Protein AF-0000000080185005 (afdb_homodimer)

Sequence (206 aa):
MKSPVRKESCHDPRTVVQPDKGALIRRLNRIEGQVRGVNKMVSEDRYCVDILNQVAALQSALDAVAMLLLESHTHGCMQGAIKSGNGDEAIDELMAVVRKFARMKSPVRKESCHDPRTVVQPDKGALIRRLNRIEGQVRGVNKMVSEDRYCVDILNQVAALQSALDAVAMLLLESHTHGCMQGAIKSGNGDEAIDELMAVVRKFAR

pLDDT: mean 81.8, std 18.71, range [30.41, 97.94]

Organism: NCBI:txid1233

Secondary structure (DSSP, 8-state):
------------TT----TTHHHHHHHHHHHHHH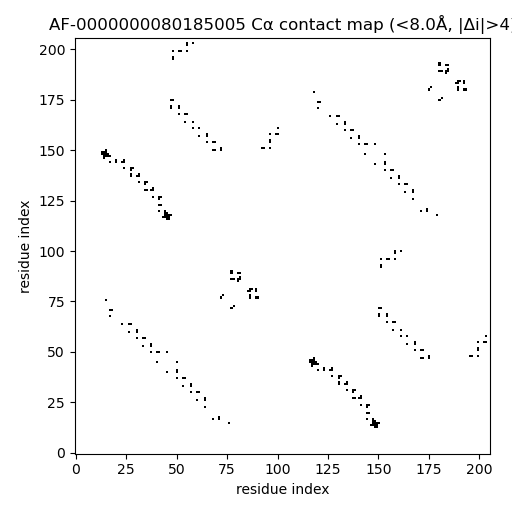HHHHHHHHHTT--HHHHHHHHHHHHHHHHHHHHHHHHHHIIIIIHHHHHTT-HHHHHHHHHHHHHHH--/------------TT----TTHHHHHHHHHHHHHHHHHHHHHHHTT--HHHHHHHHHHHHHHHHHHHHHHHHHHIIIIIHHHHHTT-HHHHHHHHHHHHHHH--

Foldseek 3Di:
DPPPPPPPPPPPVPDDDFPPNVVLVVLVVVLVVLVVVLVVCVVVVHDPVVSVVSVVVSVVSVVVSVVSVLVRCCVPVLVVCVVVVNNVVSVVVSVVVVVVVVD/DPPPPPPPPPPPVPDDDFPPNVVLVVLVVVLVVLVVVLVVCVVVVHDPVVSVVSVVVSVVSVVVSVVSVLVRCCVPVLVVCVVVVNNVVSVVVSVVVVVVVVD

Solvent-accessible surface area (backbone atoms only — not comparable to full-atom values): 11578 Å² total; per-residue (Å²): 129,83,72,78,73,74,71,69,72,69,69,62,90,53,54,40,78,58,93,55,44,71,60,51,46,52,51,44,53,50,49,39,51,50,45,52,50,49,43,49,37,61,74,67,18,38,36,56,70,61,49,49,50,52,50,38,52,50,52,54,53,50,49,52,51,50,50,52,51,50,52,51,35,51,69,43,61,39,47,53,28,42,73,72,72,43,31,68,63,45,49,51,54,49,50,58,51,51,55,60,65,73,111,130,84,74,77,75,74,72,69,73,68,68,61,89,54,55,41,78,56,94,55,45,70,61,51,47,52,51,46,52,50,48,40,52,50,43,52,49,49,44,49,36,60,75,66,19,39,36,57,69,61,49,51,50,52,50,39,50,48,52,53,55,51,50,53,53,51,50,53,50,50,52,50,36,52,67,44,62,38,49,52,28,42,73,72,73,43,30,66,61,45,48,51,54,48,53,58,52,50,56,59,63,73,112

InterPro domains:
  IPR003735 Metal-sensitive transcriptional repressor [PF02583] (21-100)
  IPR003735 Metal-sensitive transcriptional repressor [PTHR33677] (18-102)
  IPR038390 Metal-sensitive repressor, helix protomer superfamily [G3DSA:1.20.58.1000] (5-103)

Radius of gyration: 23.13 Å; Cα contacts (8 Å, |Δi|>4): 164; chains: 2; bounding box: 41×82×74 Å

Nearest PDB structures (foldseek):
  4m1p-assembly1_A  TM=9.207E-01  e=2.213E-07  Geobacillus thermodenitrificans NG80-2
  4uig-assembly1_A  TM=9.838E-01  e=6.787E-05  Streptomyces lividans
  5fmn-assembly1_B  TM=8.018E-01  e=2.214E-05  Synechocystis sp. PCC 6803
  2hh7-assembly1_A  TM=9.270E-01  e=9.859E-05  Mycobacterium tuberculosis
  6b87-assembly1_A-2  TM=7.646E-01  e=8.189E-01  synthetic construct

Structure (mmCIF, N/CA/C/O backbone):
data_AF-0000000080185005-model_v1
#
loop_
_entity.id
_entity.type
_entity.pdbx_description
1 polymer 'DNA-binding transcriptional regulator, FrmR family'
#
loop_
_atom_site.group_PDB
_atom_site.id
_atom_site.type_symbol
_atom_site.label_atom_id
_atom_site.label_alt_id
_atom_site.label_comp_id
_atom_site.label_asym_id
_atom_site.label_entity_id
_atom_site.label_seq_id
_atom_site.pdbx_PDB_ins_code
_atom_site.Cartn_x
_atom_site.Cartn_y
_atom_site.Cartn_z
_atom_site.occupancy
_atom_site.B_iso_or_equiv
_atom_site.auth_seq_id
_atom_site.auth_comp_id
_atom_site.auth_asym_id
_atom_site.auth_atom_id
_atom_site.pdbx_PDB_model_num
ATOM 1 N N . MET A 1 1 ? -25.875 50.438 9.445 1 30.56 1 MET A N 1
ATOM 2 C CA . MET A 1 1 ? -26.25 49.062 9.289 1 30.56 1 MET A CA 1
ATOM 3 C C . MET A 1 1 ? -25.031 48.188 9.023 1 30.56 1 MET A C 1
ATOM 5 O O . MET A 1 1 ? -24.359 48.344 8.008 1 30.56 1 MET A O 1
ATOM 9 N N . LYS A 1 2 ? -24.281 47.781 10.055 1 36.12 2 LYS A N 1
ATOM 10 C CA . LYS A 1 2 ? -22.922 47.25 10.008 1 36.12 2 LYS A CA 1
ATOM 11 C C . LYS A 1 2 ? -22.844 45.969 9.172 1 36.12 2 LYS A C 1
ATOM 13 O O . LYS A 1 2 ? -23.672 45.062 9.344 1 36.12 2 LYS A O 1
ATOM 18 N N . SER A 1 3 ? -22.547 46.094 7.855 1 36.22 3 SER A N 1
ATOM 19 C CA . SER A 1 3 ? -22.469 44.938 6.961 1 36.22 3 SER A CA 1
ATOM 20 C C . SER A 1 3 ? -21.719 43.781 7.613 1 36.22 3 SER A C 1
ATOM 22 O O . SER A 1 3 ? -20.672 43.969 8.234 1 36.22 3 SER A O 1
ATOM 24 N N . PRO A 1 4 ? -22.469 42.625 7.945 1 36.38 4 PRO A N 1
ATOM 25 C CA . PRO A 1 4 ? -21.828 41.5 8.633 1 36.38 4 PRO A CA 1
ATOM 26 C C . PRO A 1 4 ? -20.531 41.031 7.945 1 36.38 4 PRO A C 1
ATOM 28 O O . PRO A 1 4 ? -20.516 40.906 6.723 1 36.38 4 PRO A O 1
ATOM 31 N N . VAL A 1 5 ? -19.391 41.594 8.312 1 38.72 5 VAL A N 1
ATOM 32 C CA . VAL A 1 5 ? -18.094 41.188 7.809 1 38.72 5 VAL A CA 1
ATOM 33 C C . VAL A 1 5 ? -18.094 39.688 7.539 1 38.72 5 VAL A C 1
ATOM 35 O O . VAL A 1 5 ? -18.531 38.906 8.383 1 38.72 5 VAL A O 1
ATOM 38 N N . ARG A 1 6 ? -18.359 39.312 6.277 1 30.41 6 ARG A N 1
ATOM 39 C CA . ARG A 1 6 ? -18.203 37.938 5.789 1 30.41 6 ARG A CA 1
ATOM 40 C C . ARG A 1 6 ? -17.078 37.219 6.504 1 30.41 6 ARG A C 1
ATOM 42 O O . ARG A 1 6 ? -15.914 37.656 6.426 1 30.41 6 ARG A O 1
ATOM 49 N N . LYS A 1 7 ? -17.344 36.594 7.68 1 33.25 7 LYS A N 1
ATOM 50 C CA . LYS A 1 7 ? -16.422 35.656 8.32 1 33.25 7 LYS A CA 1
ATOM 51 C C . LYS A 1 7 ? -15.68 34.812 7.289 1 33.25 7 LYS A C 1
ATOM 53 O O . LYS A 1 7 ? -16.312 34.125 6.48 1 33.25 7 LYS A O 1
ATOM 58 N N . GLU A 1 8 ? -14.672 35.375 6.59 1 35.62 8 GLU A N 1
ATOM 59 C CA . GLU A 1 8 ? -13.828 34.531 5.73 1 35.62 8 GLU A CA 1
ATOM 60 C C . GLU A 1 8 ? -13.797 33.094 6.211 1 35.62 8 GLU A C 1
ATOM 62 O O . GLU A 1 8 ? -13.773 32.844 7.414 1 35.62 8 GLU A O 1
ATOM 67 N N . SER A 1 9 ? -14.586 32.312 5.598 1 34.47 9 SER A N 1
ATOM 68 C CA . SER A 1 9 ? -14.75 30.875 5.824 1 34.47 9 SER A CA 1
ATOM 69 C C . SER A 1 9 ? -13.508 30.266 6.465 1 34.47 9 SER A C 1
ATOM 71 O O . SER A 1 9 ? -12.391 30.453 5.977 1 34.47 9 SER A O 1
ATOM 73 N N . CYS A 1 10 ? -13.43 30.156 7.688 1 33.16 10 CYS A N 1
ATOM 74 C CA . CYS A 1 10 ? -12.406 29.531 8.516 1 33.16 10 CYS A CA 1
ATOM 75 C C . CYS A 1 10 ? -11.727 28.391 7.777 1 33.16 10 CYS A C 1
ATOM 77 O O . CYS A 1 10 ? -12.406 27.531 7.207 1 33.16 10 CYS A O 1
ATOM 79 N N . HIS A 1 11 ? -10.672 28.562 6.789 1 38.75 11 HIS A N 1
ATOM 80 C CA . HIS A 1 11 ? -9.789 27.422 6.602 1 38.75 11 HIS A CA 1
ATOM 81 C C . HIS A 1 11 ? -9.969 26.406 7.723 1 38.75 11 HIS A C 1
ATOM 83 O O . HIS A 1 11 ? -10.094 26.781 8.891 1 38.75 11 HIS A O 1
ATOM 89 N N . ASP A 1 12 ? -10.891 25.469 7.742 1 46.91 12 ASP A N 1
ATOM 90 C CA . ASP A 1 12 ? -10.906 24.453 8.797 1 46.91 12 ASP A CA 1
ATOM 91 C C . ASP A 1 12 ? -9.539 24.344 9.477 1 46.91 12 ASP A C 1
ATOM 93 O O . ASP A 1 12 ? -8.516 24.234 8.797 1 46.91 12 ASP A O 1
ATOM 97 N N . PRO A 1 13 ? -9.281 25.047 10.617 1 53.22 13 PRO A N 1
ATOM 98 C CA . PRO A 1 13 ? -8.008 25.141 11.328 1 53.22 13 PRO A CA 1
ATOM 99 C C . PRO A 1 13 ? -7.09 23.953 11.031 1 53.22 13 PRO A C 1
ATOM 101 O O . PRO A 1 13 ? -5.895 24 11.328 1 53.22 13 PRO A O 1
ATOM 104 N N . ARG A 1 14 ? -7.73 22.812 10.453 1 63.22 14 ARG A N 1
ATOM 105 C CA . ARG A 1 14 ? -6.895 21.625 10.375 1 63.22 14 ARG A CA 1
ATOM 106 C C . ARG A 1 14 ? -6.316 21.453 8.977 1 63.22 14 ARG A C 1
ATOM 108 O O . ARG A 1 14 ? -6.082 20.328 8.531 1 63.22 14 ARG A O 1
ATOM 115 N N . THR A 1 15 ? -6.238 22.547 8.219 1 78.38 15 THR A N 1
ATOM 116 C CA . THR A 1 15 ? -5.605 22.391 6.914 1 78.38 15 THR A CA 1
ATOM 117 C C . THR A 1 15 ? -4.098 22.594 7.02 1 78.38 15 THR A C 1
ATOM 119 O O . THR A 1 15 ? -3.633 23.578 7.613 1 78.38 15 THR A O 1
ATOM 122 N N . VAL A 1 16 ? -3.426 21.719 6.57 1 82.62 16 VAL A N 1
ATOM 123 C CA . VAL A 1 16 ? -1.968 21.766 6.551 1 82.62 16 VAL A CA 1
ATOM 124 C C . VAL A 1 16 ? -1.463 21.531 5.129 1 82.62 16 VAL A C 1
ATOM 126 O O . VAL A 1 16 ? -1.664 20.453 4.562 1 82.62 16 VAL A O 1
ATOM 129 N N . VAL A 1 17 ? -0.892 22.75 4.602 1 85.94 17 VAL A N 1
ATOM 130 C CA . VAL A 1 17 ? -0.262 22.562 3.299 1 85.94 17 VAL A CA 1
ATOM 131 C C . VAL A 1 17 ? 1.062 21.812 3.467 1 85.94 17 VAL A C 1
ATOM 133 O O . VAL A 1 17 ? 1.947 22.266 4.195 1 85.94 17 VAL A O 1
ATOM 136 N N . GLN A 1 18 ? 1.165 20.703 2.75 1 90.12 18 GLN A N 1
ATOM 137 C CA . GLN A 1 18 ? 2.4 19.938 2.818 1 90.12 18 GLN A CA 1
ATOM 138 C C . GLN A 1 18 ? 3.533 20.641 2.082 1 90.12 18 GLN A C 1
ATOM 140 O O . GLN A 1 18 ? 3.33 21.188 0.993 1 90.12 18 GLN A O 1
ATOM 145 N N . PRO A 1 19 ? 4.66 20.766 2.705 1 86.44 19 PRO A N 1
ATOM 146 C CA . PRO A 1 19 ? 5.801 21.438 2.068 1 86.44 19 PRO A CA 1
ATOM 147 C C . PRO A 1 19 ? 6.148 20.844 0.708 1 86.44 19 PRO A C 1
ATOM 149 O O . PRO A 1 19 ? 6.574 21.562 -0.197 1 86.44 19 PRO A O 1
ATOM 152 N N . ASP A 1 20 ? 5.977 19.578 0.449 1 89.31 20 ASP A N 1
ATOM 153 C CA . ASP A 1 20 ? 6.277 18.875 -0.794 1 89.31 20 ASP A CA 1
ATOM 154 C C . ASP A 1 20 ? 5.004 18.344 -1.444 1 89.31 20 ASP A C 1
ATOM 156 O O . ASP A 1 20 ? 5 17.234 -2.002 1 89.31 20 ASP A O 1
ATOM 160 N N . LYS A 1 21 ? 4.016 19.172 -1.381 1 93.69 21 LYS A N 1
ATOM 161 C CA . LYS A 1 21 ? 2.693 18.75 -1.841 1 93.69 21 LYS A CA 1
ATOM 162 C C . LYS A 1 21 ? 2.756 18.188 -3.26 1 93.69 21 LYS A C 1
ATOM 164 O O . LYS A 1 21 ? 2.197 17.125 -3.537 1 93.69 21 LYS A O 1
ATOM 169 N N . GLY A 1 22 ? 3.365 18.969 -4.223 1 95.19 22 GLY A N 1
ATOM 170 C CA . GLY A 1 22 ? 3.48 18.5 -5.598 1 95.19 22 GLY A CA 1
ATOM 171 C C . GLY A 1 22 ? 4.148 17.156 -5.719 1 95.19 22 GLY A C 1
ATOM 172 O O . GLY A 1 22 ? 3.691 16.297 -6.484 1 95.19 22 GLY A O 1
ATOM 173 N N . ALA A 1 23 ? 5.25 16.984 -5.012 1 95 23 ALA A N 1
ATOM 174 C CA . ALA A 1 23 ? 5.977 15.711 -5.035 1 95 23 ALA A CA 1
ATOM 175 C C . ALA A 1 23 ? 5.125 14.578 -4.473 1 95 23 ALA A C 1
ATOM 177 O O . ALA A 1 23 ? 5.137 13.461 -5 1 95 23 ALA A O 1
ATOM 178 N N . LEU A 1 24 ? 4.383 14.859 -3.398 1 96.38 24 LEU A N 1
ATOM 179 C CA . LEU A 1 24 ? 3.506 13.859 -2.801 1 96.38 24 LEU A CA 1
ATOM 180 C C . LEU A 1 24 ? 2.432 13.414 -3.791 1 96.38 24 LEU A C 1
ATOM 182 O O . LEU A 1 24 ? 2.164 12.219 -3.928 1 96.38 24 LEU A O 1
ATOM 186 N N . ILE A 1 25 ? 1.889 14.375 -4.492 1 97.5 25 ILE A N 1
ATOM 187 C CA . ILE A 1 25 ? 0.836 14.078 -5.461 1 97.5 25 ILE A CA 1
ATOM 188 C C . ILE A 1 25 ? 1.398 13.227 -6.594 1 97.5 25 ILE A C 1
ATOM 190 O O . ILE A 1 25 ? 0.768 12.258 -7.023 1 97.5 25 ILE A O 1
ATOM 194 N N . ARG A 1 26 ? 2.58 13.516 -7.039 1 97.25 26 ARG A N 1
ATOM 195 C CA . ARG A 1 26 ? 3.207 12.734 -8.094 1 97.25 26 ARG A CA 1
ATOM 196 C C . ARG A 1 26 ? 3.465 11.305 -7.641 1 97.25 26 ARG A C 1
ATOM 198 O O . ARG A 1 26 ? 3.254 10.352 -8.398 1 97.25 26 ARG A O 1
ATOM 205 N N . ARG A 1 27 ? 3.934 11.164 -6.438 1 96.5 27 ARG A N 1
ATOM 206 C CA . ARG A 1 27 ? 4.176 9.836 -5.887 1 96.5 27 ARG A CA 1
ATOM 207 C C . ARG A 1 27 ? 2.879 9.039 -5.789 1 96.5 27 ARG A C 1
ATOM 209 O O . ARG A 1 27 ? 2.848 7.852 -6.117 1 96.5 27 ARG A O 1
ATOM 216 N N . LEU A 1 28 ? 1.81 9.672 -5.332 1 97.75 28 LEU A N 1
ATOM 217 C CA . LEU A 1 28 ? 0.52 9.008 -5.195 1 97.75 28 LEU A CA 1
ATOM 218 C C . LEU A 1 28 ? -0.04 8.617 -6.559 1 97.75 28 LEU A C 1
ATOM 220 O O . LEU A 1 28 ? -0.667 7.566 -6.699 1 97.75 28 LEU A O 1
ATOM 224 N N . ASN A 1 29 ? 0.197 9.484 -7.562 1 97.62 29 ASN A N 1
ATOM 225 C CA . ASN A 1 29 ? -0.198 9.141 -8.922 1 97.62 29 ASN A CA 1
ATOM 226 C C . ASN A 1 29 ? 0.529 7.891 -9.414 1 97.62 29 ASN A C 1
ATOM 228 O O . ASN A 1 29 ? -0.073 7.031 -10.062 1 97.62 29 ASN A O 1
ATOM 232 N N . ARG A 1 30 ? 1.743 7.777 -9.109 1 97.38 30 ARG A N 1
ATOM 233 C CA . ARG A 1 30 ? 2.512 6.594 -9.484 1 97.38 30 ARG A CA 1
ATOM 234 C C . ARG A 1 30 ? 1.986 5.352 -8.773 1 97.38 30 ARG A C 1
ATOM 236 O O . ARG A 1 30 ? 1.87 4.285 -9.383 1 97.38 30 ARG A O 1
ATOM 243 N N . ILE A 1 31 ? 1.703 5.48 -7.531 1 97.94 31 ILE A N 1
ATOM 244 C CA . ILE A 1 31 ? 1.184 4.371 -6.742 1 97.94 31 ILE A CA 1
ATOM 245 C C . ILE A 1 31 ? -0.144 3.896 -7.328 1 97.94 31 ILE A C 1
ATOM 247 O O . ILE A 1 31 ? -0.379 2.691 -7.453 1 97.94 31 ILE A O 1
ATOM 251 N N . GLU A 1 32 ? -0.967 4.82 -7.688 1 97.69 32 GLU A N 1
ATOM 252 C CA . GLU A 1 32 ? -2.236 4.473 -8.32 1 97.69 32 GLU A CA 1
ATOM 253 C C . GLU A 1 32 ? -2.014 3.664 -9.594 1 97.69 32 GLU A C 1
ATOM 255 O O . GLU A 1 32 ? -2.695 2.664 -9.828 1 97.69 32 GLU A O 1
ATOM 260 N N . GLY A 1 33 ? -1.111 4.082 -10.414 1 97.06 33 GLY A N 1
ATOM 261 C CA . GLY A 1 33 ? -0.763 3.336 -11.609 1 97.06 33 GLY A CA 1
ATOM 262 C C . GLY A 1 33 ? -0.262 1.936 -11.312 1 97.06 33 GLY A C 1
ATOM 263 O O . GLY A 1 33 ? -0.571 0.993 -12.047 1 97.06 33 GLY A O 1
ATOM 264 N N . GLN A 1 34 ? 0.53 1.838 -10.188 1 97.5 34 GLN A N 1
ATOM 265 C CA . GLN A 1 34 ? 1.042 0.529 -9.789 1 97.5 34 GLN A CA 1
ATOM 266 C C . GLN A 1 34 ? -0.091 -0.398 -9.359 1 97.5 34 GLN A C 1
ATOM 268 O O . GLN A 1 34 ? -0.056 -1.599 -9.641 1 97.5 34 GLN A O 1
ATOM 273 N N . VAL A 1 35 ? -1.066 0.153 -8.703 1 97.81 35 VAL A N 1
ATOM 274 C CA . VAL A 1 35 ? -2.219 -0.656 -8.32 1 97.81 35 VAL A CA 1
ATOM 275 C C . VAL A 1 35 ? -2.928 -1.172 -9.578 1 97.81 35 VAL A C 1
ATOM 277 O O . VAL A 1 35 ? -3.279 -2.352 -9.656 1 97.81 35 VAL A O 1
ATOM 280 N N . ARG A 1 36 ? -3.127 -0.3 -10.539 1 97.06 36 ARG A N 1
ATOM 281 C CA . ARG A 1 36 ? -3.732 -0.713 -11.805 1 97.06 36 ARG A CA 1
ATOM 282 C C . ARG A 1 36 ? -2.906 -1.805 -12.477 1 97.06 36 ARG A C 1
ATOM 284 O O . ARG A 1 36 ? -3.459 -2.746 -13.047 1 97.06 36 ARG A O 1
ATOM 291 N N . GLY A 1 37 ? -1.635 -1.609 -12.398 1 97 37 GLY A N 1
ATOM 292 C CA . GLY A 1 37 ? -0.745 -2.623 -12.945 1 97 37 GLY A CA 1
ATOM 293 C C . GLY A 1 37 ? -0.923 -3.982 -12.297 1 97 37 GLY A C 1
ATOM 294 O O . GLY A 1 37 ? -0.991 -5 -12.992 1 97 37 GLY A O 1
ATOM 295 N N . VAL A 1 38 ? -1.017 -4.004 -11.023 1 97.56 38 VAL A N 1
ATOM 296 C CA . VAL A 1 38 ? -1.229 -5.254 -10.297 1 97.56 38 VAL A CA 1
ATOM 297 C C . VAL A 1 38 ? -2.582 -5.852 -10.688 1 97.56 38 VAL A C 1
ATOM 299 O O . VAL A 1 38 ? -2.695 -7.055 -10.914 1 97.56 38 VAL A O 1
ATOM 302 N N . ASN A 1 39 ? -3.6 -5.012 -10.711 1 97.38 39 ASN A N 1
ATOM 303 C CA . ASN A 1 39 ? -4.926 -5.438 -11.133 1 97.38 39 ASN A CA 1
ATOM 304 C C . ASN A 1 39 ? -4.887 -6.113 -12.508 1 97.38 39 ASN A C 1
ATOM 306 O O . ASN A 1 39 ? -5.469 -7.18 -12.695 1 97.38 39 ASN A O 1
ATOM 310 N N . LYS A 1 40 ? -4.211 -5.539 -13.422 1 97.44 40 LYS A N 1
ATOM 311 C CA . LYS A 1 40 ? -4.062 -6.09 -14.766 1 97.44 40 LYS A CA 1
ATOM 312 C C . LYS A 1 40 ? -3.371 -7.449 -14.727 1 97.44 40 LYS A C 1
ATOM 314 O O . LYS A 1 40 ? -3.777 -8.375 -15.43 1 97.44 40 LYS A O 1
ATOM 319 N N . MET A 1 41 ? -2.332 -7.523 -13.891 1 96.19 41 MET A N 1
ATOM 320 C CA . MET A 1 41 ? -1.604 -8.789 -13.789 1 96.19 41 MET A CA 1
ATOM 321 C C . MET A 1 41 ? -2.516 -9.898 -13.281 1 96.19 41 MET A C 1
ATOM 323 O O . MET A 1 41 ? -2.465 -11.023 -13.781 1 96.19 41 MET A O 1
ATOM 327 N N . VAL A 1 42 ? -3.291 -9.586 -12.297 1 95.5 42 VAL A N 1
ATOM 328 C CA . VAL A 1 42 ? -4.23 -10.57 -11.766 1 95.5 42 VAL A CA 1
ATOM 329 C C . VAL A 1 42 ? -5.246 -10.945 -12.844 1 95.5 42 VAL A C 1
ATOM 331 O O . VAL A 1 42 ? -5.508 -12.133 -13.07 1 95.5 42 VAL A O 1
ATOM 334 N N . SER A 1 43 ? -5.797 -9.992 -13.562 1 96 43 SER A N 1
ATOM 335 C CA . SER A 1 43 ? -6.809 -10.203 -14.594 1 96 43 SER A CA 1
ATOM 336 C C . SER A 1 43 ? -6.262 -11.047 -15.734 1 96 43 SER A C 1
ATOM 338 O O . SER A 1 43 ? -6.992 -11.844 -16.328 1 96 43 SER A O 1
ATOM 340 N N . GLU A 1 44 ? -4.965 -10.945 -15.961 1 95.81 44 GLU A N 1
ATOM 341 C CA . GLU A 1 44 ? -4.32 -11.633 -17.078 1 95.81 44 GLU A CA 1
ATOM 342 C C . GLU A 1 44 ? -3.695 -12.945 -16.625 1 95.81 44 GLU A C 1
ATOM 344 O O . GLU A 1 44 ? -2.973 -13.594 -17.391 1 95.81 44 GLU A O 1
ATOM 349 N N . ASP A 1 45 ? -3.893 -13.273 -15.383 1 94.19 45 ASP A N 1
ATOM 350 C CA . ASP A 1 45 ? -3.473 -14.562 -14.836 1 94.19 45 ASP A CA 1
ATOM 351 C C . ASP A 1 45 ? -1.955 -14.719 -14.906 1 94.19 45 ASP A C 1
ATOM 353 O O . ASP A 1 45 ? -1.454 -15.781 -15.289 1 94.19 45 ASP A O 1
ATOM 357 N N . ARG A 1 46 ? -1.319 -13.617 -14.555 1 92.19 46 ARG A N 1
ATOM 358 C CA . ARG A 1 46 ? 0.139 -13.656 -14.547 1 92.19 46 ARG A CA 1
ATOM 359 C C . ARG A 1 46 ? 0.662 -14.516 -13.406 1 92.19 46 ARG A C 1
ATOM 361 O O . ARG A 1 46 ? -0.097 -14.898 -12.516 1 92.19 46 ARG A O 1
ATOM 368 N N . TYR A 1 47 ? 1.944 -14.812 -13.539 1 87.25 47 TYR A N 1
ATOM 369 C CA . TYR A 1 47 ? 2.623 -15.633 -12.547 1 87.25 47 TYR A CA 1
ATOM 370 C C . TYR A 1 47 ? 2.611 -14.961 -11.18 1 87.25 47 TYR A C 1
ATOM 372 O O . TYR A 1 47 ? 2.893 -13.766 -11.07 1 87.25 47 TYR A O 1
ATOM 380 N N . CYS A 1 48 ? 2.242 -15.703 -10.117 1 87.12 48 CYS A N 1
ATOM 381 C CA . CYS A 1 48 ? 1.995 -15.195 -8.773 1 87.12 48 CYS A CA 1
ATOM 382 C C . CYS A 1 48 ? 3.221 -14.469 -8.234 1 87.12 48 CYS A C 1
ATOM 384 O O . CYS A 1 48 ? 3.1 -13.406 -7.613 1 87.12 48 CYS A O 1
ATOM 386 N N . VAL A 1 49 ? 4.371 -15.062 -8.438 1 85.06 49 VAL A N 1
ATOM 387 C CA . VAL A 1 49 ? 5.578 -14.461 -7.883 1 85.06 49 VAL A CA 1
ATOM 388 C C . VAL A 1 49 ? 5.809 -13.086 -8.508 1 85.06 49 VAL A C 1
ATOM 390 O O . VAL A 1 49 ? 6.27 -12.164 -7.836 1 85.06 49 VAL A O 1
ATOM 393 N N . ASP A 1 50 ? 5.516 -12.945 -9.766 1 90.12 50 ASP A N 1
ATOM 394 C CA . ASP A 1 50 ? 5.613 -11.641 -10.422 1 90.12 50 ASP A CA 1
ATOM 395 C C . ASP A 1 50 ? 4.641 -10.641 -9.797 1 90.12 50 ASP A C 1
ATOM 397 O O . ASP A 1 50 ? 4.992 -9.484 -9.578 1 90.12 50 ASP A O 1
ATOM 401 N N . ILE A 1 51 ? 3.439 -11.062 -9.531 1 94.38 51 ILE A N 1
ATOM 402 C CA . ILE A 1 51 ? 2.432 -10.211 -8.906 1 94.38 51 ILE A CA 1
ATOM 403 C C . ILE A 1 51 ? 2.896 -9.805 -7.508 1 94.38 51 ILE A C 1
ATOM 405 O O . ILE A 1 51 ? 2.836 -8.625 -7.148 1 94.38 51 ILE A O 1
ATOM 409 N N . LEU A 1 52 ? 3.439 -10.75 -6.762 1 92.06 52 LEU A N 1
ATOM 410 C CA . LEU A 1 52 ? 3.914 -10.484 -5.406 1 92.06 52 LEU A CA 1
ATOM 411 C C . LEU A 1 52 ? 5.062 -9.477 -5.422 1 92.06 52 LEU A C 1
ATOM 413 O O . LEU A 1 52 ? 5.152 -8.625 -4.539 1 92.06 52 LEU A O 1
ATOM 417 N N . ASN A 1 53 ? 5.895 -9.562 -6.379 1 92.69 53 ASN A N 1
ATOM 418 C CA . ASN A 1 53 ? 6.984 -8.602 -6.492 1 92.69 53 ASN A CA 1
ATOM 419 C C . ASN A 1 53 ? 6.457 -7.184 -6.719 1 92.69 53 ASN A C 1
ATOM 421 O O . ASN A 1 53 ? 6.973 -6.227 -6.145 1 92.69 53 ASN A O 1
ATOM 425 N N . GLN A 1 54 ? 5.43 -7.121 -7.547 1 94.62 54 GLN A N 1
ATOM 426 C CA . GLN A 1 54 ? 4.832 -5.816 -7.797 1 94.62 54 GLN A CA 1
ATOM 427 C C . GLN A 1 54 ? 4.105 -5.293 -6.559 1 94.62 54 GLN A C 1
ATOM 429 O O . GLN A 1 54 ? 4.113 -4.09 -6.293 1 94.62 54 GLN A O 1
ATOM 434 N N . VAL A 1 55 ? 3.479 -6.148 -5.824 1 95.5 55 VAL A N 1
ATOM 435 C CA . VAL A 1 55 ? 2.824 -5.754 -4.582 1 95.5 55 VAL A CA 1
ATOM 436 C C . VAL A 1 55 ? 3.867 -5.266 -3.58 1 95.5 55 VAL A C 1
ATOM 438 O O . VAL A 1 55 ? 3.646 -4.277 -2.879 1 95.5 55 VAL A O 1
ATOM 441 N N . ALA A 1 56 ? 4.977 -5.934 -3.482 1 92.69 56 ALA A N 1
ATOM 442 C CA . ALA A 1 56 ? 6.051 -5.504 -2.592 1 92.69 56 ALA A CA 1
ATOM 443 C C . ALA A 1 56 ? 6.531 -4.102 -2.951 1 92.69 56 ALA A C 1
ATOM 445 O O . ALA A 1 56 ? 6.805 -3.287 -2.066 1 92.69 56 ALA A O 1
ATOM 446 N N . ALA A 1 57 ? 6.684 -3.826 -4.242 1 94 57 ALA A N 1
ATOM 447 C CA . ALA A 1 57 ? 7.074 -2.498 -4.707 1 94 57 ALA A CA 1
ATOM 448 C C . ALA A 1 57 ? 6.055 -1.446 -4.281 1 94 57 ALA A C 1
ATOM 450 O O . ALA A 1 57 ? 6.422 -0.337 -3.887 1 94 57 ALA A O 1
ATOM 451 N N . LEU A 1 58 ? 4.793 -1.789 -4.402 1 95.62 58 LEU A N 1
ATOM 452 C CA . LEU A 1 58 ? 3.707 -0.913 -3.977 1 95.62 58 LEU A CA 1
ATOM 453 C C . LEU A 1 58 ? 3.805 -0.615 -2.484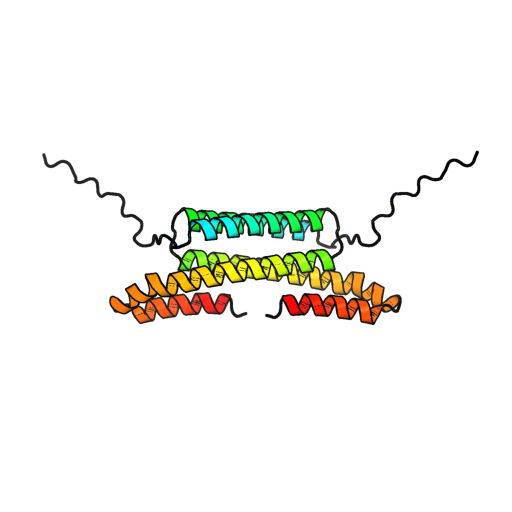 1 95.62 58 LEU A C 1
ATOM 455 O O . LEU A 1 58 ? 3.654 0.535 -2.064 1 95.62 58 LEU A O 1
ATOM 459 N N . GLN A 1 59 ? 4.051 -1.579 -1.677 1 92.38 59 GLN A N 1
ATOM 460 C CA . GLN A 1 59 ? 4.191 -1.409 -0.234 1 92.38 59 GLN A CA 1
ATOM 461 C C . GLN A 1 59 ? 5.348 -0.468 0.098 1 92.38 59 GLN A C 1
ATOM 463 O O . GLN A 1 59 ? 5.203 0.428 0.933 1 92.38 59 GLN A O 1
ATOM 468 N N . SER A 1 60 ? 6.461 -0.726 -0.578 1 93.19 60 SER A N 1
ATOM 469 C CA . SER A 1 60 ? 7.629 0.12 -0.362 1 93.19 60 SER A CA 1
ATOM 470 C C . SER A 1 60 ? 7.336 1.571 -0.728 1 93.19 60 SER A C 1
ATOM 472 O O . SER A 1 60 ? 7.73 2.49 -0.007 1 93.19 60 SER A O 1
ATOM 474 N N . ALA A 1 61 ? 6.703 1.738 -1.861 1 94.5 61 ALA A N 1
ATOM 475 C CA . ALA A 1 61 ? 6.34 3.082 -2.303 1 94.5 61 ALA A CA 1
ATOM 476 C C . ALA A 1 61 ? 5.418 3.762 -1.295 1 94.5 61 ALA A C 1
ATOM 478 O O . ALA A 1 61 ? 5.582 4.945 -0.992 1 94.5 61 ALA A O 1
ATOM 479 N N . LEU A 1 62 ? 4.43 3.064 -0.772 1 94 62 LEU A N 1
ATOM 480 C CA . LEU A 1 62 ? 3.502 3.605 0.215 1 94 62 LEU A CA 1
ATOM 481 C C . LEU A 1 62 ? 4.227 3.939 1.516 1 94 62 LEU A C 1
ATOM 483 O O . LEU A 1 62 ? 3.924 4.945 2.158 1 94 62 LEU A O 1
ATOM 487 N N . ASP A 1 63 ? 5.16 3.1 1.914 1 91.38 63 ASP A N 1
ATOM 488 C CA . ASP A 1 63 ? 5.969 3.359 3.102 1 91.38 63 ASP A CA 1
ATOM 489 C C . ASP A 1 63 ? 6.723 4.68 2.973 1 91.38 63 ASP A C 1
ATOM 491 O O . ASP A 1 63 ? 6.816 5.445 3.936 1 91.38 63 ASP A O 1
ATOM 495 N N . ALA A 1 64 ? 7.258 4.898 1.852 1 93.38 64 ALA A N 1
ATOM 496 C CA . ALA A 1 64 ? 7.988 6.141 1.61 1 93.38 64 ALA A CA 1
ATOM 497 C C . ALA A 1 64 ? 7.074 7.355 1.756 1 93.38 64 ALA A C 1
ATOM 499 O O . ALA A 1 64 ? 7.469 8.375 2.328 1 93.38 64 ALA A O 1
ATOM 500 N N . VAL A 1 65 ? 5.871 7.305 1.256 1 94.06 65 VAL A N 1
ATOM 501 C CA . VAL A 1 65 ? 4.895 8.383 1.387 1 94.06 65 VAL A CA 1
ATOM 502 C C . VAL A 1 65 ? 4.559 8.602 2.859 1 94.06 65 VAL A C 1
ATOM 504 O O . VAL A 1 65 ? 4.535 9.734 3.336 1 94.06 65 VAL A O 1
ATOM 507 N N . ALA A 1 66 ? 4.32 7.512 3.576 1 92.25 66 ALA A N 1
ATOM 508 C CA . ALA A 1 66 ? 4.016 7.59 5.004 1 92.25 66 ALA A CA 1
ATOM 509 C C . ALA A 1 66 ? 5.125 8.305 5.766 1 92.25 66 ALA A C 1
ATOM 511 O O . ALA A 1 66 ? 4.855 9.172 6.598 1 92.25 66 ALA A O 1
ATOM 512 N N . MET A 1 67 ? 6.328 7.957 5.465 1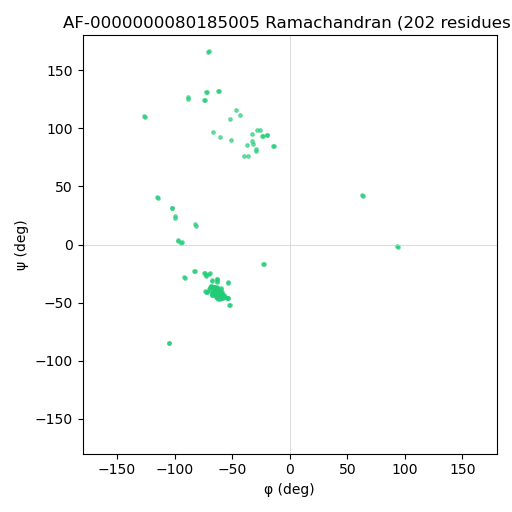 90.44 67 MET A N 1
ATOM 513 C CA . MET A 1 67 ? 7.477 8.547 6.148 1 90.44 67 MET A CA 1
ATOM 514 C C . MET A 1 67 ? 7.582 10.039 5.852 1 90.44 67 MET A C 1
ATOM 516 O O . MET A 1 67 ? 7.887 10.828 6.742 1 90.44 67 MET A O 1
ATOM 520 N N . LEU A 1 68 ? 7.34 10.422 4.637 1 91.38 68 LEU A N 1
ATOM 521 C CA . LEU A 1 68 ? 7.371 11.828 4.254 1 91.38 68 LEU A CA 1
ATOM 522 C C . LEU A 1 68 ? 6.305 12.617 5.008 1 91.38 68 LEU A C 1
ATOM 524 O O . LEU A 1 68 ? 6.574 13.711 5.512 1 91.38 68 LEU A O 1
ATOM 528 N N . LEU A 1 69 ? 5.117 12.086 5.125 1 91.12 69 LEU A N 1
ATOM 529 C CA . LEU A 1 69 ? 4.023 12.734 5.836 1 91.12 69 LEU A CA 1
ATOM 530 C C . LEU A 1 69 ? 4.316 12.812 7.328 1 91.12 69 LEU A C 1
ATOM 532 O O . LEU A 1 69 ? 4.031 13.828 7.969 1 91.12 69 LEU A O 1
ATOM 536 N N . LEU A 1 70 ? 4.84 11.75 7.848 1 87.62 70 LEU A N 1
ATOM 537 C CA . LEU A 1 70 ? 5.195 11.719 9.266 1 87.62 70 LEU A CA 1
ATOM 538 C C . LEU A 1 70 ? 6.242 12.781 9.586 1 87.62 70 LEU A C 1
ATOM 540 O O . LEU A 1 70 ? 6.121 13.484 10.586 1 87.62 70 LEU A O 1
ATOM 544 N N . GLU A 1 71 ? 7.23 12.867 8.734 1 86.25 71 GLU A N 1
ATOM 545 C CA . GLU A 1 71 ? 8.273 13.875 8.898 1 86.25 71 GLU A CA 1
ATOM 546 C C . GLU A 1 71 ? 7.699 15.281 8.859 1 86.25 71 GLU A C 1
ATOM 548 O O . GLU A 1 71 ? 8.008 16.109 9.719 1 86.25 71 GLU A O 1
ATOM 553 N N . SER A 1 72 ? 6.852 15.539 7.91 1 86.44 72 SER A N 1
ATOM 554 C CA . SER A 1 72 ? 6.219 16.844 7.781 1 86.44 72 SER A CA 1
ATOM 555 C C . SER A 1 72 ? 5.355 17.156 9 1 86.44 72 SER A C 1
ATOM 557 O O . SER A 1 72 ? 5.398 18.281 9.523 1 86.44 72 SER A O 1
ATOM 559 N N . HIS A 1 73 ? 4.582 16.172 9.453 1 83.31 73 HIS A N 1
ATOM 560 C CA . HIS A 1 73 ? 3.727 16.344 10.625 1 83.31 73 HIS A CA 1
ATOM 561 C C . HIS A 1 73 ? 4.551 1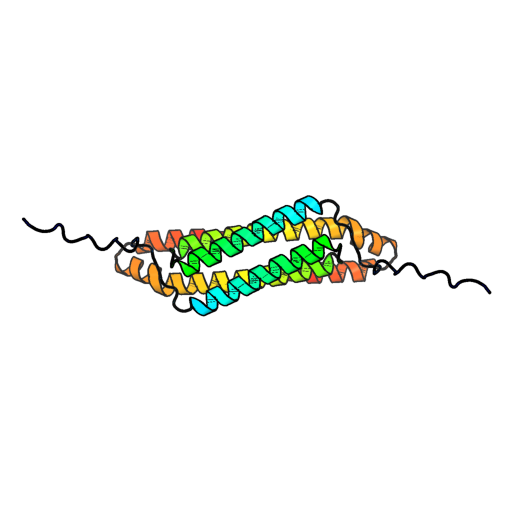6.656 11.867 1 83.31 73 HIS A C 1
ATOM 563 O O . HIS A 1 73 ? 4.184 17.516 12.664 1 83.31 73 HIS A O 1
ATOM 569 N N . THR A 1 74 ? 5.602 16 12.023 1 82.25 74 THR A N 1
ATOM 570 C CA . THR A 1 74 ? 6.445 16.172 13.203 1 82.25 74 THR A CA 1
ATOM 571 C C . THR A 1 74 ? 7.109 17.547 13.203 1 82.25 74 THR A C 1
ATOM 573 O O . THR A 1 74 ? 7.211 18.188 14.25 1 82.25 74 THR A O 1
ATOM 576 N N . HIS A 1 75 ? 7.469 18.031 12.078 1 81.94 75 HIS A N 1
ATOM 577 C CA . HIS A 1 75 ? 8.133 19.328 11.977 1 81.94 75 HIS A CA 1
ATOM 578 C C . HIS A 1 75 ? 7.129 20.469 12 1 81.94 75 HIS A C 1
ATOM 580 O O . HIS A 1 75 ? 7.465 21.594 12.375 1 81.94 75 HIS A O 1
ATOM 586 N N . GLY A 1 76 ? 5.887 20.266 11.656 1 79.81 76 GLY A N 1
ATOM 587 C CA . GLY A 1 76 ? 4.887 21.312 11.57 1 79.81 76 GLY A CA 1
ATOM 588 C C . GLY A 1 76 ? 3.904 21.297 12.727 1 79.81 76 GLY A C 1
ATOM 589 O O . GLY A 1 76 ? 4.184 21.859 13.789 1 79.81 76 GLY A O 1
ATOM 590 N N . CYS A 1 77 ? 2.945 20.5 12.547 1 73.5 77 CYS A N 1
ATOM 591 C CA . CYS A 1 77 ? 1.802 20.484 13.453 1 73.5 77 CYS A CA 1
ATOM 592 C C . CYS A 1 77 ? 2.221 20.047 14.859 1 73.5 77 CYS A C 1
ATOM 594 O O . CYS A 1 77 ? 1.758 20.625 15.844 1 73.5 77 CYS A O 1
ATOM 596 N N . MET A 1 78 ? 3.127 19.125 14.977 1 78.5 78 MET A N 1
ATOM 597 C CA . MET A 1 78 ? 3.555 18.625 16.281 1 78.5 78 MET A CA 1
ATOM 598 C C . MET A 1 78 ? 4.387 19.656 17.016 1 78.5 78 MET A C 1
ATOM 600 O O . MET A 1 78 ? 4.199 19.875 18.219 1 78.5 78 MET A O 1
ATOM 604 N N . GLN A 1 79 ? 5.246 20.344 16.359 1 77.44 79 GLN A N 1
ATOM 605 C CA . GLN A 1 79 ? 6.051 21.391 16.984 1 77.44 79 GLN A CA 1
ATOM 606 C C . GLN A 1 79 ? 5.176 22.547 17.453 1 77.44 79 GLN A C 1
ATOM 608 O O . GLN A 1 79 ? 5.383 23.094 18.547 1 77.44 79 GLN A O 1
ATOM 613 N N . GLY A 1 80 ? 4.191 22.844 16.688 1 77.56 80 GLY A N 1
ATOM 614 C CA . GLY A 1 80 ? 3.266 23.891 17.062 1 77.56 80 GLY A CA 1
ATOM 615 C C . GLY A 1 80 ? 2.439 23.547 18.281 1 77.56 80 GLY A C 1
ATOM 616 O O . GLY A 1 80 ? 2.262 24.391 19.172 1 77.56 80 GLY A O 1
ATOM 617 N N . ALA A 1 81 ? 2.084 22.266 18.312 1 76.81 81 ALA A N 1
ATOM 618 C CA . ALA A 1 81 ? 1.282 21.812 19.438 1 76.81 81 ALA A CA 1
ATOM 619 C C . ALA A 1 81 ? 2.102 21.797 20.734 1 76.81 81 ALA A C 1
ATOM 621 O O . ALA A 1 81 ? 1.603 22.172 21.797 1 76.81 81 ALA A O 1
ATOM 622 N N . ILE A 1 82 ? 3.299 21.422 20.656 1 78.12 82 ILE A N 1
ATOM 623 C CA . ILE A 1 82 ? 4.184 21.391 21.828 1 78.12 82 ILE A CA 1
ATOM 624 C C . ILE A 1 82 ? 4.426 22.797 22.344 1 78.12 82 ILE A C 1
ATOM 626 O O . ILE A 1 82 ? 4.355 23.047 23.547 1 78.12 82 ILE A O 1
ATOM 630 N N . LYS A 1 83 ? 4.516 23.719 21.438 1 85.06 83 LYS A N 1
ATOM 631 C CA . LYS A 1 83 ? 4.746 25.109 21.812 1 85.06 83 LYS A CA 1
ATOM 632 C C . LYS A 1 83 ? 3.496 25.734 22.438 1 85.06 83 LYS A C 1
ATOM 634 O O . LYS A 1 83 ? 3.592 26.625 23.281 1 85.06 83 LYS A O 1
ATOM 639 N N . SER A 1 84 ? 2.342 25.234 22.109 1 85.88 84 SER A N 1
ATOM 640 C CA . SER A 1 84 ? 1.083 25.797 22.594 1 85.88 84 SER A CA 1
ATOM 641 C C . SER A 1 84 ? 0.606 25.078 23.844 1 85.88 84 SER A C 1
ATOM 643 O O . SER A 1 84 ? -0.475 25.359 24.359 1 85.88 84 SER A O 1
ATOM 645 N N . GLY A 1 85 ? 1.424 24.016 24.391 1 85.44 85 GLY A N 1
ATOM 646 C CA . GLY A 1 85 ? 1.11 23.344 25.641 1 85.44 85 GLY A CA 1
ATOM 647 C C . GLY A 1 85 ? 0.292 22.094 25.453 1 85.44 85 GLY A C 1
ATOM 648 O O . GLY A 1 85 ? -0.175 21.5 26.438 1 85.44 85 GLY A O 1
ATOM 649 N N . ASN A 1 86 ? -0.061 21.781 24.156 1 81.38 86 ASN A N 1
ATOM 650 C CA . ASN A 1 86 ? -0.834 20.578 23.859 1 81.38 86 ASN A CA 1
ATOM 651 C C . ASN A 1 86 ? 0.053 19.469 23.297 1 81.38 86 ASN A C 1
ATOM 653 O O . ASN A 1 86 ? -0.374 18.688 22.438 1 81.38 86 ASN A O 1
ATOM 657 N N . GLY A 1 87 ? 1.313 19.469 23.766 1 80.38 87 GLY A N 1
ATOM 658 C CA . GLY A 1 87 ? 2.316 18.562 23.234 1 80.38 87 GLY A CA 1
ATOM 659 C C . GLY A 1 87 ? 1.997 17.094 23.484 1 80.38 87 GLY A C 1
ATOM 660 O O . GLY A 1 87 ? 2.152 16.266 22.594 1 80.38 87 GLY A O 1
ATOM 661 N N . ASP A 1 88 ? 1.451 16.781 24.672 1 82.19 88 ASP A N 1
ATOM 662 C CA . ASP A 1 88 ? 1.18 15.391 25.031 1 82.19 88 ASP A CA 1
ATOM 663 C C . ASP A 1 88 ? 0.088 14.805 24.141 1 82.19 88 ASP A C 1
ATOM 665 O O . ASP A 1 88 ? 0.208 13.664 23.672 1 82.19 88 ASP A O 1
ATOM 669 N N . GLU A 1 89 ? -0.955 15.562 23.891 1 82.56 89 GLU A N 1
ATOM 670 C CA . GLU A 1 89 ? -2.045 15.086 23.031 1 82.56 89 GLU A CA 1
ATOM 671 C C . GLU A 1 89 ? -1.572 14.875 21.594 1 82.56 89 GLU A C 1
ATOM 673 O O . GLU A 1 89 ? -1.945 13.891 20.953 1 82.56 89 GLU A O 1
ATOM 678 N N . ALA A 1 90 ? -0.766 15.812 21.125 1 79.31 90 ALA A N 1
ATOM 679 C CA . ALA A 1 90 ? -0.232 15.719 19.766 1 79.31 90 ALA A CA 1
ATOM 680 C C . ALA A 1 90 ? 0.681 14.5 19.625 1 79.31 90 ALA A C 1
ATOM 682 O O . ALA A 1 90 ? 0.63 13.797 18.625 1 79.31 90 ALA A O 1
ATOM 683 N N . ILE A 1 91 ? 1.482 14.242 20.656 1 81.31 91 ILE A N 1
ATOM 684 C CA . ILE A 1 91 ? 2.402 13.117 20.656 1 81.31 91 ILE A CA 1
ATOM 685 C C . ILE A 1 91 ? 1.613 11.805 20.703 1 81.31 91 ILE A C 1
ATOM 687 O O . ILE A 1 91 ? 1.92 10.867 19.969 1 81.31 91 ILE A O 1
ATOM 691 N N . ASP A 1 92 ? 0.611 11.773 21.531 1 83.06 92 ASP A N 1
ATOM 692 C CA . ASP A 1 92 ? -0.219 10.578 21.625 1 83.06 92 ASP A CA 1
ATOM 693 C C . ASP A 1 92 ? -0.884 10.266 20.281 1 83.06 92 ASP A C 1
ATOM 695 O O . ASP A 1 92 ? -0.936 9.102 19.875 1 83.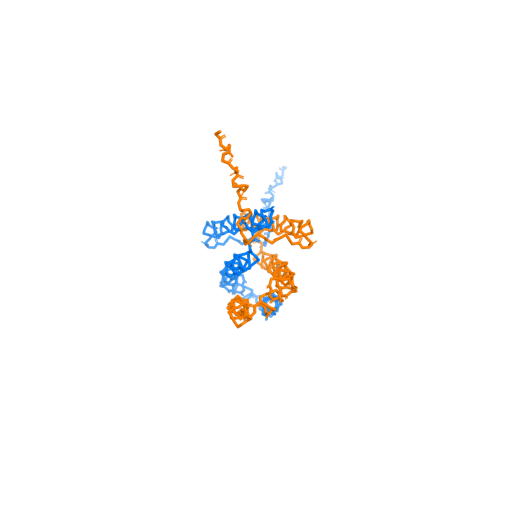06 92 ASP A O 1
ATOM 699 N N . GLU A 1 93 ? -1.348 11.289 19.625 1 82.06 93 GLU A N 1
ATOM 700 C CA . GLU A 1 93 ? -1.979 11.109 18.312 1 82.06 93 GLU A CA 1
ATOM 701 C C . GLU A 1 93 ? -0.989 10.555 17.297 1 82.06 93 GLU A C 1
ATOM 703 O O . GLU A 1 93 ? -1.31 9.633 16.547 1 82.06 93 GLU A O 1
ATOM 708 N N . LEU A 1 94 ? 0.175 11.102 17.375 1 80.06 94 LEU A N 1
ATOM 709 C CA . LEU A 1 94 ? 1.214 10.648 16.453 1 80.06 94 LEU A CA 1
ATOM 710 C C . LEU A 1 94 ? 1.601 9.203 16.75 1 80.06 94 LEU A C 1
ATOM 712 O O . LEU A 1 94 ? 1.728 8.391 15.82 1 80.06 94 LEU A O 1
ATOM 716 N N . MET A 1 95 ? 1.729 8.836 17.969 1 83.56 95 MET A N 1
ATOM 717 C CA . MET A 1 95 ? 2.146 7.488 18.344 1 83.56 95 MET A CA 1
ATOM 718 C C . MET A 1 95 ? 1.077 6.465 17.984 1 83.56 95 MET A C 1
ATOM 720 O O . MET A 1 95 ? 1.396 5.336 17.594 1 83.56 95 MET A O 1
ATOM 724 N N . ALA A 1 96 ? -0.138 6.887 18.016 1 84.5 96 ALA A N 1
ATOM 725 C CA . ALA A 1 96 ? -1.229 6 17.625 1 84.5 96 ALA A CA 1
ATOM 726 C C . ALA A 1 96 ? -1.143 5.656 16.141 1 84.5 96 ALA A C 1
ATOM 728 O O . ALA A 1 96 ? -1.365 4.508 15.742 1 84.5 96 ALA A O 1
ATOM 729 N N . VAL A 1 97 ? -0.757 6.641 15.344 1 81.88 97 VAL A N 1
ATOM 730 C CA . VAL A 1 97 ? -0.632 6.43 13.906 1 81.88 97 VAL A CA 1
ATOM 731 C C . VAL A 1 97 ? 0.599 5.574 13.609 1 81.88 97 VAL A C 1
ATOM 733 O O . VAL A 1 97 ? 0.535 4.637 12.812 1 81.88 97 VAL A O 1
ATOM 736 N N . VAL A 1 98 ? 1.664 5.863 14.328 1 83.56 98 VAL A N 1
ATOM 737 C CA . VAL A 1 98 ? 2.918 5.148 14.109 1 83.56 98 VAL A CA 1
ATOM 738 C C . VAL A 1 98 ? 2.736 3.67 14.438 1 83.56 98 VAL A C 1
ATOM 740 O O . VAL A 1 98 ? 3.256 2.801 13.734 1 83.56 98 VAL A O 1
ATOM 743 N N . ARG A 1 99 ? 1.949 3.346 15.305 1 82.81 99 ARG A N 1
ATOM 744 C CA . ARG A 1 99 ? 1.702 1.967 15.719 1 82.81 99 ARG A CA 1
ATOM 745 C C . ARG A 1 99 ? 0.969 1.194 14.625 1 82.81 99 ARG A C 1
ATOM 747 O O . ARG A 1 99 ? 1.1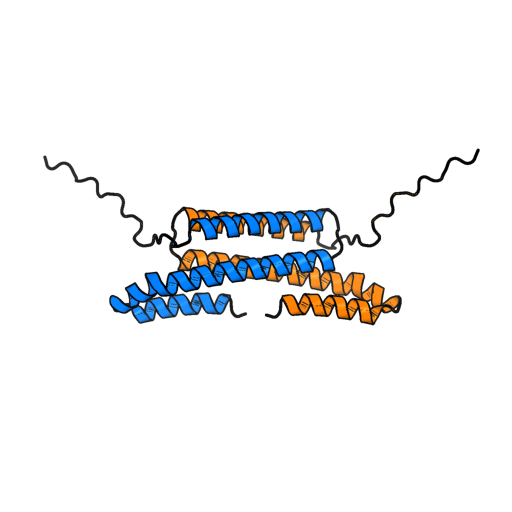55 -0.016 14.484 1 82.81 99 ARG A O 1
ATOM 754 N N . LYS A 1 100 ? 0.277 1.923 13.836 1 81 100 LYS A N 1
ATOM 755 C CA . LYS A 1 100 ? -0.463 1.28 12.75 1 81 100 LYS A CA 1
ATOM 756 C C . LYS A 1 100 ? 0.476 0.812 11.648 1 81 100 LYS A C 1
ATOM 758 O O . LYS A 1 100 ? 0.174 -0.147 10.93 1 81 100 LYS A O 1
ATOM 763 N N . PHE A 1 101 ? 1.618 1.489 11.602 1 76.75 101 PHE A N 1
ATOM 764 C CA . PHE A 1 101 ? 2.58 1.169 10.555 1 76.75 101 PHE A CA 1
ATOM 765 C C . PHE A 1 101 ? 3.572 0.116 11.031 1 76.75 101 PHE A C 1
ATOM 767 O O . PHE A 1 101 ? 4.184 -0.583 10.227 1 76.75 101 PHE A O 1
ATOM 774 N N . ALA A 1 102 ? 3.891 -0.019 12.234 1 66.75 102 ALA A N 1
ATOM 775 C CA . ALA A 1 102 ? 4.922 -0.885 12.797 1 66.75 102 ALA A CA 1
ATOM 776 C C . ALA A 1 102 ? 4.406 -2.312 12.961 1 66.75 102 ALA A C 1
ATOM 778 O O . ALA A 1 102 ? 5.18 -3.225 13.266 1 66.75 102 ALA A O 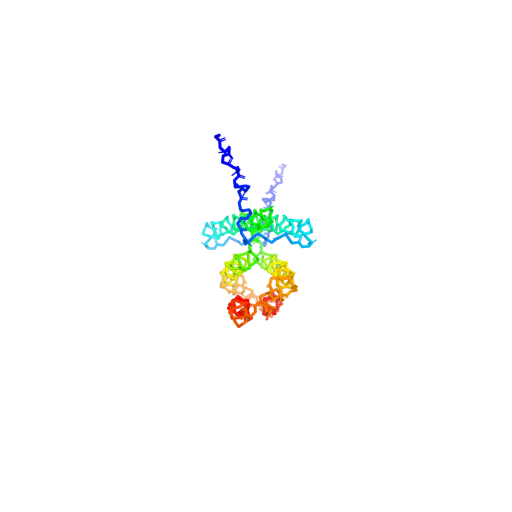1
ATOM 779 N N . ARG A 1 103 ? 3.26 -2.824 12.305 1 56.84 103 ARG A N 1
ATOM 780 C CA . ARG A 1 103 ? 2.84 -4.207 12.508 1 56.84 103 ARG A CA 1
ATOM 781 C C . ARG A 1 103 ? 3.5 -5.137 11.5 1 56.84 103 ARG A C 1
ATOM 783 O O . ARG A 1 103 ? 3.842 -4.719 10.391 1 56.84 103 ARG A O 1
ATOM 790 N N . MET B 1 1 ? -0.44 -32.344 -48.375 1 31.08 1 MET B N 1
ATOM 791 C CA . MET B 1 1 ? 0.303 -31.219 -47.875 1 31.08 1 MET B CA 1
ATOM 792 C C . MET B 1 1 ? -0.122 -30.891 -46.438 1 31.08 1 MET B C 1
ATOM 794 O O . MET B 1 1 ? -1.287 -30.578 -46.188 1 31.08 1 MET B O 1
ATOM 798 N N . LYS B 1 2 ? 0.454 -31.469 -45.375 1 36.75 2 LYS B N 1
ATOM 799 C CA . LYS B 1 2 ? -0.062 -31.609 -44 1 36.75 2 LYS B CA 1
ATOM 800 C C . LYS B 1 2 ? -0.17 -30.25 -43.312 1 36.75 2 LYS B C 1
ATOM 802 O O . LYS B 1 2 ? 0.753 -29.438 -43.406 1 36.75 2 LYS B O 1
ATOM 807 N N . SER B 1 3 ? -1.365 -29.625 -43.312 1 37.88 3 SER B N 1
ATOM 808 C CA . SER B 1 3 ? -1.586 -28.281 -42.781 1 37.88 3 SER B CA 1
ATOM 809 C C . SER B 1 3 ? -0.931 -28.109 -41.406 1 37.88 3 SER B C 1
ATOM 811 O O . SER B 1 3 ? -1.021 -29 -40.562 1 37.88 3 SER B O 1
ATOM 813 N N . PRO B 1 4 ? 0.109 -27.203 -41.25 1 37.16 4 PRO B N 1
ATOM 814 C CA . PRO B 1 4 ? 0.876 -27.047 -40 1 37.16 4 PRO B CA 1
ATOM 815 C C . PRO B 1 4 ? -0.013 -26.844 -38.781 1 37.16 4 PRO B C 1
ATOM 817 O O . PRO B 1 4 ? -1.062 -26.203 -38.875 1 37.16 4 PRO B O 1
ATOM 820 N N . VAL B 1 5 ? -0.143 -27.828 -37.875 1 38.56 5 VAL B N 1
ATOM 821 C CA . VAL B 1 5 ? -0.779 -27.797 -36.562 1 38.56 5 VAL B CA 1
ATOM 822 C C . VAL B 1 5 ? -0.519 -26.453 -35.906 1 38.56 5 VAL B C 1
ATOM 824 O O . VAL B 1 5 ? 0.633 -26.031 -35.75 1 38.56 5 VAL B O 1
ATOM 827 N N . ARG B 1 6 ? -1.334 -25.453 -36.188 1 31.3 6 ARG B N 1
ATOM 828 C CA . ARG B 1 6 ? -1.306 -24.188 -35.438 1 31.3 6 ARG B CA 1
ATOM 829 C C . ARG B 1 6 ? -0.937 -24.406 -34 1 31.3 6 ARG B C 1
ATOM 831 O O . ARG B 1 6 ? -1.64 -25.125 -33.25 1 31.3 6 ARG B O 1
ATOM 838 N N . LYS B 1 7 ? 0.382 -24.375 -33.656 1 33.94 7 LYS B N 1
ATOM 839 C CA . LYS B 1 7 ? 0.869 -24.359 -32.281 1 33.94 7 LYS B CA 1
ATOM 840 C C . LYS B 1 7 ? -0.009 -23.469 -31.406 1 33.94 7 LYS B C 1
ATOM 842 O O . LYS B 1 7 ? -0.179 -22.281 -31.688 1 33.94 7 LYS B O 1
ATOM 847 N N . GLU B 1 8 ? -1.192 -23.906 -31 1 35.5 8 GLU B N 1
ATOM 848 C CA . GLU B 1 8 ? -1.962 -23.172 -30.016 1 35.5 8 GLU B CA 1
ATOM 849 C C . GLU B 1 8 ? -1.046 -22.391 -29.078 1 35.5 8 GLU B C 1
ATOM 851 O O . GLU B 1 8 ? 0.03 -22.859 -28.703 1 35.5 8 GLU B O 1
ATOM 856 N N . SER B 1 9 ? -0.89 -21.141 -29.344 1 34.47 9 SER B N 1
ATOM 857 C CA . SER B 1 9 ? -0.116 -20.188 -28.578 1 34.47 9 SER B CA 1
ATOM 858 C C . SER B 1 9 ? 0.031 -20.625 -27.125 1 34.47 9 SER B C 1
ATOM 860 O O . SER B 1 9 ? -0.958 -20.953 -26.469 1 34.47 9 SER B O 1
ATOM 862 N N . CYS B 1 10 ? 1.022 -21.281 -26.781 1 33.66 10 CYS B N 1
ATOM 863 C CA . CYS B 1 10 ? 1.438 -21.703 -25.438 1 33.66 10 CYS B CA 1
ATOM 864 C C . CYS B 1 10 ? 0.955 -20.719 -24.391 1 33.66 10 CYS B C 1
ATOM 866 O O . CYS B 1 10 ? 1.115 -19.516 -24.531 1 33.66 10 CYS B O 1
ATOM 868 N N . HIS B 1 11 ? -0.369 -20.719 -23.828 1 38.88 11 HIS B N 1
ATOM 869 C CA . HIS B 1 11 ? -0.498 -20.125 -22.516 1 38.88 11 HIS B CA 1
ATOM 870 C C . HIS B 1 11 ? 0.866 -19.938 -21.844 1 38.88 11 HIS B C 1
ATOM 872 O O . HIS B 1 11 ? 1.73 -20.812 -21.953 1 38.88 11 HIS B O 1
ATOM 878 N N . ASP B 1 12 ? 1.673 -18.906 -22.016 1 46.84 12 ASP B N 1
ATOM 879 C CA . ASP B 1 12 ? 2.914 -18.75 -21.266 1 46.84 12 ASP B CA 1
ATOM 880 C C . ASP B 1 12 ? 2.9 -19.594 -20 1 46.84 12 ASP B C 1
ATOM 882 O O . ASP B 1 12 ? 1.932 -19.578 -19.234 1 46.84 12 ASP B O 1
ATOM 886 N N . PRO B 1 13 ? 3.449 -20.859 -20 1 52.97 13 PRO B N 1
ATOM 887 C CA . PRO B 1 13 ? 3.439 -21.812 -18.891 1 52.97 13 PRO B CA 1
ATOM 888 C C . PRO B 1 13 ? 3.246 -21.141 -17.531 1 52.97 13 PRO B C 1
ATOM 890 O O . PRO B 1 13 ? 2.961 -21.828 -16.547 1 52.97 13 PRO B O 1
ATOM 893 N N . ARG B 1 14 ? 3.482 -19.734 -17.5 1 62.66 14 ARG B N 1
ATOM 894 C CA . ARG B 1 14 ? 3.512 -19.141 -16.156 1 62.66 14 ARG B CA 1
ATOM 895 C C . ARG B 1 14 ? 2.186 -18.469 -15.828 1 62.66 14 ARG B C 1
ATOM 897 O O . ARG B 1 14 ? 2.154 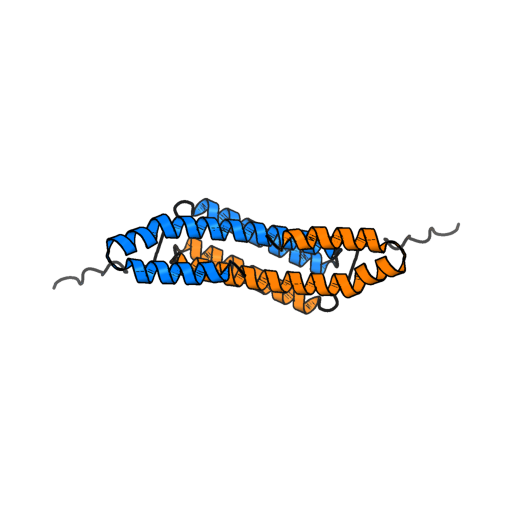-17.469 -15.109 1 62.66 14 ARG B O 1
ATOM 904 N N . THR B 1 15 ? 1.115 -18.922 -16.484 1 77.88 15 THR B N 1
ATOM 905 C CA . THR B 1 15 ? -0.166 -18.344 -16.109 1 77.88 15 THR B CA 1
ATOM 906 C C . THR B 1 15 ? -0.801 -19.125 -14.961 1 77.88 15 THR B C 1
ATOM 908 O O . THR B 1 15 ? -0.891 -20.344 -15.016 1 77.88 15 THR B O 1
ATOM 911 N N . VAL B 1 16 ? -1.102 -18.484 -14.008 1 82.19 16 VAL B N 1
ATOM 912 C CA . VAL B 1 16 ? -1.756 -19.062 -12.836 1 82.19 16 VAL B CA 1
ATOM 913 C C . VAL B 1 16 ? -3.043 -18.297 -12.539 1 82.19 16 VAL B C 1
ATOM 915 O O . VAL B 1 16 ? -3.006 -17.109 -12.203 1 82.19 16 VAL B O 1
ATOM 918 N N . VAL B 1 17 ? -4.199 -19.141 -12.844 1 85.5 17 VAL B N 1
ATOM 919 C CA . VAL B 1 17 ? -5.461 -18.516 -12.445 1 85.5 17 VAL B CA 1
ATOM 920 C C . VAL B 1 17 ? -5.605 -18.578 -10.922 1 85.5 17 VAL B C 1
ATOM 922 O O . VAL B 1 17 ? -5.566 -19.656 -10.328 1 85.5 17 VAL B O 1
ATOM 925 N N . GLN B 1 18 ? -5.793 -17.391 -10.344 1 89.88 18 GLN B N 1
ATOM 926 C CA . GLN B 1 18 ? -5.969 -17.328 -8.891 1 89.88 18 GLN B CA 1
ATOM 927 C C . GLN B 1 18 ? -7.328 -17.891 -8.484 1 89.88 18 GLN B C 1
ATOM 929 O O . GLN B 1 18 ? -8.344 -17.609 -9.125 1 89.88 18 GLN B O 1
ATOM 934 N N . PRO B 1 19 ? -7.363 -18.766 -7.523 1 86.19 19 PRO B N 1
ATOM 935 C CA . PRO B 1 19 ? -8.625 -19.344 -7.062 1 86.19 19 PRO B CA 1
ATOM 936 C C . PRO B 1 19 ? -9.656 -18.281 -6.68 1 86.19 19 PRO B C 1
ATOM 938 O O . PRO B 1 19 ? -10.859 -18.469 -6.883 1 86.19 19 PRO B O 1
ATOM 941 N N . ASP B 1 20 ? -9.32 -17.141 -6.164 1 89.06 20 ASP B N 1
ATOM 942 C CA . ASP B 1 20 ? -10.195 -16.047 -5.742 1 89.06 20 ASP B CA 1
ATOM 943 C C . ASP B 1 20 ? -9.977 -14.805 -6.598 1 89.06 20 ASP B C 1
ATOM 945 O O . ASP B 1 20 ? -10.008 -13.68 -6.09 1 89.06 20 ASP B O 1
ATOM 949 N N . LYS B 1 21 ? -9.812 -15.086 -7.855 1 93.56 21 LYS B N 1
ATOM 950 C CA . LYS B 1 21 ? -9.461 -14.016 -8.789 1 93.56 21 LYS B CA 1
ATOM 951 C C . LYS B 1 21 ? -10.438 -12.852 -8.664 1 93.56 21 LYS B C 1
ATOM 953 O O . LYS B 1 21 ? -10.016 -11.688 -8.586 1 93.56 21 LYS B O 1
ATOM 958 N N . GLY B 1 22 ? -11.781 -13.133 -8.75 1 95.12 22 GLY B N 1
ATOM 959 C CA . GLY B 1 22 ? -12.781 -12.078 -8.633 1 95.12 22 GLY B CA 1
ATOM 960 C C . GLY B 1 22 ? -12.648 -11.266 -7.363 1 95.12 22 GLY B C 1
ATOM 961 O O . GLY B 1 22 ? -12.742 -10.031 -7.395 1 95.12 22 GLY B O 1
ATOM 962 N N . ALA B 1 23 ? -12.477 -11.938 -6.25 1 94.94 23 ALA B N 1
ATOM 963 C CA . ALA B 1 23 ? -12.32 -11.266 -4.961 1 94.94 23 ALA B CA 1
ATOM 964 C C . ALA B 1 23 ? -11.062 -10.406 -4.941 1 94.94 23 ALA B C 1
ATOM 966 O O . ALA B 1 23 ? -11.07 -9.297 -4.402 1 94.94 23 ALA B O 1
ATOM 967 N N . LEU B 1 24 ? -9.969 -10.914 -5.516 1 96.31 24 LEU B N 1
ATOM 968 C CA . LEU B 1 24 ? -8.719 -10.164 -5.582 1 96.31 24 LEU B CA 1
ATOM 969 C C . LEU B 1 24 ? -8.898 -8.883 -6.383 1 96.31 24 LEU B C 1
ATOM 971 O O . LEU B 1 24 ? -8.438 -7.816 -5.969 1 96.31 24 LEU B O 1
ATOM 975 N N . ILE B 1 25 ? -9.617 -8.992 -7.477 1 97.44 25 ILE B N 1
ATOM 976 C CA . ILE B 1 25 ? -9.844 -7.84 -8.336 1 97.44 25 ILE B CA 1
ATOM 977 C C . ILE B 1 25 ? -10.688 -6.801 -7.602 1 97.44 25 ILE B C 1
ATOM 979 O O . ILE B 1 25 ? -10.391 -5.605 -7.656 1 97.44 25 ILE B O 1
ATOM 983 N N . ARG B 1 26 ? -11.664 -7.227 -6.871 1 97.31 26 ARG B N 1
ATOM 984 C CA . ARG B 1 26 ? -12.5 -6.309 -6.102 1 97.31 26 ARG B CA 1
ATOM 985 C C . ARG B 1 26 ? -11.688 -5.598 -5.027 1 97.31 26 ARG B C 1
ATOM 987 O O . ARG B 1 26 ? -11.852 -4.395 -4.809 1 97.31 26 ARG B O 1
ATOM 994 N N . ARG B 1 27 ? -10.844 -6.336 -4.375 1 96.56 27 ARG B N 1
ATOM 995 C CA . ARG B 1 27 ? -9.992 -5.746 -3.348 1 96.56 27 ARG B CA 1
ATOM 996 C C . ARG B 1 27 ? -9.047 -4.711 -3.949 1 96.56 27 ARG B C 1
ATOM 998 O O . ARG B 1 27 ? -8.844 -3.637 -3.375 1 96.56 27 ARG B O 1
ATOM 1005 N N . LEU B 1 28 ? -8.469 -5.023 -5.09 1 97.81 28 LEU B N 1
ATOM 1006 C CA . LEU B 1 28 ? -7.547 -4.109 -5.754 1 97.81 28 LEU B CA 1
ATOM 1007 C C . LEU B 1 28 ? -8.273 -2.854 -6.227 1 97.81 28 LEU B C 1
ATOM 1009 O O . LEU B 1 28 ? -7.711 -1.754 -6.184 1 97.81 28 LEU B O 1
ATOM 1013 N N . ASN B 1 29 ? -9.516 -3.027 -6.672 1 97.62 29 ASN B N 1
ATOM 1014 C CA . ASN B 1 29 ? -10.32 -1.869 -7.035 1 97.62 29 ASN B CA 1
ATOM 1015 C C . ASN B 1 29 ? -10.562 -0.955 -5.836 1 97.62 29 ASN B C 1
ATOM 1017 O O . ASN B 1 29 ? -10.508 0.27 -5.965 1 97.62 29 ASN B O 1
ATOM 1021 N N . ARG B 1 30 ? -10.789 -1.509 -4.73 1 97.31 30 ARG B N 1
ATOM 1022 C CA . ARG B 1 30 ? -10.977 -0.724 -3.514 1 97.31 30 ARG B CA 1
ATOM 1023 C C . ARG B 1 30 ? -9.695 0.011 -3.137 1 97.31 30 ARG B C 1
ATOM 1025 O O . ARG B 1 30 ? -9.734 1.18 -2.746 1 97.31 30 ARG B O 1
ATOM 1032 N N . ILE B 1 31 ? -8.602 -0.664 -3.236 1 97.88 31 ILE B N 1
ATOM 1033 C CA . ILE B 1 31 ? -7.309 -0.078 -2.912 1 97.88 31 ILE B CA 1
ATOM 1034 C C . ILE B 1 31 ? -7.031 1.107 -3.834 1 97.88 31 ILE B C 1
ATOM 1036 O O . ILE B 1 31 ? -6.566 2.158 -3.383 1 97.88 31 ILE B O 1
ATOM 1040 N N . GLU B 1 32 ? -7.332 0.943 -5.066 1 97.69 32 GLU B N 1
ATOM 1041 C CA . GLU B 1 32 ? -7.172 2.039 -6.016 1 97.69 32 GLU B CA 1
ATOM 1042 C C . GLU B 1 32 ? -7.996 3.254 -5.605 1 97.69 32 GLU B C 1
ATOM 1044 O O . GLU B 1 32 ? -7.512 4.387 -5.652 1 97.69 32 GLU B O 1
ATOM 1049 N N . GLY B 1 33 ? -9.203 3.043 -5.238 1 97.06 33 GLY B N 1
ATOM 1050 C CA . GLY B 1 33 ? -10.047 4.121 -4.746 1 97.06 33 GLY B CA 1
ATOM 1051 C C . GLY B 1 33 ? -9.484 4.805 -3.514 1 97.06 33 GLY B C 1
ATOM 1052 O O . GLY B 1 33 ? -9.586 6.023 -3.369 1 97.06 33 GLY B O 1
ATOM 1053 N N . GLN B 1 34 ? -8.852 3.951 -2.631 1 97.56 34 GLN B N 1
ATOM 1054 C CA . GLN B 1 34 ? -8.25 4.508 -1.426 1 97.56 34 GLN B CA 1
ATOM 1055 C C . GLN B 1 34 ? -7.055 5.395 -1.77 1 97.56 34 GLN B C 1
ATOM 1057 O O . GLN B 1 34 ? -6.84 6.426 -1.13 1 97.56 34 GLN B O 1
ATOM 1062 N N . VAL B 1 35 ? -6.316 5 -2.768 1 97.81 35 VAL B N 1
ATOM 1063 C CA . VAL B 1 35 ? -5.199 5.832 -3.201 1 97.81 35 VAL B CA 1
ATOM 1064 C C . VAL B 1 35 ? -5.719 7.176 -3.707 1 97.81 35 VAL B C 1
ATOM 1066 O O . VAL B 1 35 ? -5.176 8.227 -3.363 1 97.81 35 VAL B O 1
ATOM 1069 N N . ARG B 1 36 ? -6.766 7.148 -4.5 1 97.06 36 ARG B N 1
ATOM 1070 C CA . ARG B 1 36 ? -7.379 8.383 -4.984 1 97.06 36 ARG B CA 1
ATOM 1071 C C . ARG B 1 36 ? -7.859 9.242 -3.82 1 97.06 36 ARG B C 1
ATOM 1073 O O . ARG B 1 36 ? -7.723 10.469 -3.852 1 97.06 36 ARG B O 1
ATOM 1080 N N . GLY B 1 37 ? -8.406 8.562 -2.877 1 97 37 GLY B N 1
ATOM 1081 C CA . GLY B 1 37 ? -8.844 9.273 -1.685 1 97 37 GLY B CA 1
ATOM 1082 C C . GLY B 1 37 ? -7.711 9.992 -0.972 1 97 37 GLY B C 1
ATOM 1083 O O . GLY B 1 37 ? -7.855 11.148 -0.582 1 97 37 GLY B O 1
ATOM 1084 N N . VAL B 1 38 ? -6.621 9.344 -0.824 1 97.5 38 VAL B N 1
ATOM 1085 C CA . VAL B 1 38 ? -5.457 9.945 -0.187 1 97.5 38 VAL B CA 1
ATOM 1086 C C . VAL B 1 38 ? -4.957 11.117 -1.03 1 97.5 38 VAL B C 1
ATOM 1088 O O . VAL B 1 38 ? -4.633 12.18 -0.496 1 97.5 38 VAL B O 1
ATOM 1091 N N . ASN B 1 39 ? -4.875 10.914 -2.322 1 97.38 39 ASN B N 1
ATOM 1092 C CA . ASN B 1 39 ? -4.488 11.977 -3.244 1 97.38 39 ASN B CA 1
ATOM 1093 C C . ASN B 1 39 ? -5.363 13.211 -3.072 1 97.38 39 ASN B C 1
ATOM 1095 O O . ASN B 1 39 ? -4.859 14.328 -2.99 1 97.38 39 ASN B O 1
ATOM 1099 N N . LYS B 1 40 ? -6.621 13.031 -2.994 1 97.44 40 LYS B N 1
ATOM 1100 C CA . LYS B 1 40 ? -7.566 14.125 -2.799 1 97.44 40 LYS B CA 1
ATOM 1101 C C . LYS B 1 40 ? -7.312 14.844 -1.478 1 97.44 40 LYS B C 1
ATOM 1103 O O . LYS B 1 40 ? -7.348 16.078 -1.42 1 97.44 40 LYS B O 1
ATOM 1108 N N . MET B 1 41 ? -7.047 14.031 -0.443 1 96.25 41 MET B N 1
ATOM 1109 C CA . MET B 1 41 ? -6.785 14.633 0.864 1 96.25 41 MET B CA 1
ATOM 1110 C C . MET B 1 41 ? -5.551 15.523 0.816 1 96.25 41 MET B C 1
ATOM 1112 O O . MET B 1 41 ? -5.543 16.609 1.391 1 96.25 41 MET B O 1
ATOM 1116 N N . VAL B 1 42 ? -4.539 15.047 0.172 1 95.62 42 VAL B N 1
ATOM 1117 C CA . VAL B 1 42 ? -3.32 15.836 0.032 1 95.62 42 VAL B CA 1
ATOM 1118 C C . VAL B 1 42 ? -3.613 17.109 -0.772 1 95.62 42 VAL B C 1
ATOM 1120 O O . VAL B 1 42 ? -3.23 18.203 -0.371 1 95.62 42 VAL B O 1
ATOM 1123 N N . SER B 1 43 ? -4.336 17 -1.863 1 96.06 43 SER B N 1
ATOM 1124 C CA . SER B 1 43 ? -4.664 18.125 -2.748 1 96.06 43 SER B CA 1
ATOM 1125 C C . SER B 1 43 ? -5.508 19.172 -2.029 1 96.06 43 SER B C 1
ATOM 1127 O O . SER B 1 43 ? -5.371 20.359 -2.291 1 96.06 43 SER B O 1
ATOM 1129 N N . GLU B 1 44 ? -6.285 18.719 -1.069 1 95.88 44 GLU B N 1
ATOM 1130 C CA . GLU B 1 44 ? -7.207 19.594 -0.353 1 95.88 44 GLU B CA 1
ATOM 1131 C C . GLU B 1 44 ? -6.598 20.078 0.958 1 95.88 44 GLU B C 1
ATOM 1133 O O . GLU B 1 44 ? -7.285 20.703 1.772 1 95.88 44 GLU B O 1
ATOM 1138 N N . ASP B 1 45 ? -5.375 19.703 1.196 1 94.31 45 ASP B N 1
ATOM 1139 C CA . ASP B 1 45 ? -4.609 20.203 2.34 1 94.31 45 ASP B CA 1
ATOM 1140 C C . ASP B 1 45 ? -5.258 19.766 3.656 1 94.31 45 ASP B C 1
ATOM 1142 O O . ASP B 1 45 ? -5.371 20.578 4.586 1 94.31 45 ASP B O 1
ATOM 1146 N N . ARG B 1 46 ? -5.672 18.516 3.633 1 92.38 46 ARG B N 1
ATOM 1147 C CA . ARG B 1 46 ? -6.281 17.984 4.848 1 92.38 46 ARG B CA 1
ATOM 1148 C C . ARG B 1 46 ? -5.238 17.797 5.945 1 92.38 46 ARG B C 1
ATOM 1150 O O . ARG B 1 46 ? -4.035 17.875 5.684 1 92.38 46 ARG B O 1
ATOM 1157 N N . TYR B 1 47 ? -5.777 17.594 7.129 1 87.31 47 TYR B N 1
ATOM 1158 C CA . TYR B 1 47 ? -4.938 17.406 8.305 1 87.31 47 TYR B CA 1
ATOM 1159 C C . TYR B 1 47 ? -4.078 16.156 8.156 1 87.31 47 TYR B C 1
ATOM 1161 O O . TYR B 1 47 ? -4.566 15.094 7.75 1 87.31 47 TYR B O 1
ATOM 1169 N N . CYS B 1 48 ? -2.756 16.266 8.445 1 87.38 48 CYS B N 1
ATOM 1170 C CA . CYS B 1 48 ? -1.752 15.242 8.188 1 87.38 48 CYS B CA 1
ATOM 1171 C C . CYS B 1 48 ? -2.117 13.938 8.883 1 87.38 48 CYS B C 1
ATOM 1173 O O . CYS B 1 48 ? -1.969 12.859 8.305 1 87.38 48 CYS B O 1
ATOM 1175 N N . VAL B 1 49 ? -2.557 14.039 10.117 1 85.25 49 VAL B N 1
ATOM 1176 C CA . VAL B 1 49 ? -2.854 12.82 10.867 1 85.25 49 VAL B CA 1
ATOM 1177 C C . VAL B 1 49 ? -3.994 12.062 10.195 1 85.25 49 VAL B C 1
ATOM 1179 O O . VAL B 1 49 ? -4.004 10.828 10.172 1 85.25 49 VAL B O 1
ATOM 1182 N N . ASP B 1 50 ? -4.953 12.758 9.656 1 90.25 50 ASP B N 1
ATOM 1183 C CA . ASP B 1 50 ? -6.031 12.117 8.914 1 90.25 50 ASP B CA 1
ATOM 1184 C C . ASP B 1 50 ? -5.492 11.406 7.672 1 90.25 50 ASP B C 1
ATOM 1186 O O . ASP B 1 50 ? -5.914 10.289 7.359 1 90.25 50 ASP B O 1
ATOM 1190 N N . ILE B 1 51 ? -4.598 12.031 6.961 1 94.38 51 ILE B N 1
ATOM 1191 C CA . ILE B 1 51 ? -3.984 11.438 5.777 1 94.38 51 ILE B CA 1
ATOM 1192 C C . ILE B 1 51 ? -3.205 10.188 6.168 1 94.38 51 ILE B C 1
ATOM 1194 O O . ILE B 1 51 ? -3.34 9.141 5.531 1 94.38 51 ILE B O 1
ATOM 1198 N N . LEU B 1 52 ? -2.459 10.273 7.266 1 92.12 52 LEU B N 1
ATOM 1199 C CA . LEU B 1 52 ? -1.662 9.141 7.738 1 92.12 52 LEU B CA 1
ATOM 1200 C C . LEU B 1 52 ? -2.557 7.969 8.117 1 92.12 52 LEU B C 1
ATOM 1202 O O . LEU B 1 52 ? -2.205 6.812 7.867 1 92.12 52 LEU B O 1
ATOM 1206 N N . ASN B 1 53 ? -3.658 8.242 8.688 1 92.69 53 ASN B N 1
ATOM 1207 C CA . ASN B 1 53 ? -4.59 7.172 9.023 1 92.69 53 ASN B CA 1
ATOM 1208 C C . ASN B 1 53 ? -5.094 6.453 7.777 1 92.69 53 ASN B C 1
ATOM 1210 O O . ASN B 1 53 ? -5.215 5.227 7.766 1 92.69 53 ASN B O 1
ATOM 1214 N N . GLN B 1 54 ? -5.359 7.262 6.758 1 94.62 54 GLN B N 1
ATOM 1215 C CA . GLN B 1 54 ? -5.812 6.664 5.508 1 94.62 54 GLN B CA 1
ATOM 1216 C C . GLN B 1 54 ? -4.691 5.871 4.84 1 94.62 54 GLN B C 1
ATOM 1218 O O . GLN B 1 54 ? -4.941 4.832 4.223 1 94.62 54 GLN B O 1
ATOM 1223 N N . VAL B 1 55 ? -3.482 6.34 4.918 1 95.44 55 VAL B N 1
ATOM 1224 C CA . VAL B 1 55 ? -2.338 5.613 4.379 1 95.44 55 VAL B CA 1
ATOM 1225 C C . VAL B 1 55 ? -2.158 4.297 5.133 1 95.44 55 VAL B C 1
ATOM 1227 O O . VAL B 1 55 ? -1.872 3.262 4.527 1 95.44 55 VAL B O 1
ATOM 1230 N N . ALA B 1 56 ? -2.305 4.309 6.426 1 92.62 56 ALA B N 1
ATOM 1231 C CA . ALA B 1 56 ? -2.205 3.088 7.219 1 92.62 56 ALA B CA 1
ATOM 1232 C C . ALA B 1 56 ? -3.246 2.061 6.777 1 92.62 56 ALA B C 1
ATOM 1234 O O . ALA B 1 56 ? -2.955 0.865 6.703 1 92.62 56 ALA B O 1
ATOM 1235 N N . ALA B 1 57 ? -4.473 2.508 6.535 1 93.94 57 ALA B N 1
ATOM 1236 C CA . ALA B 1 57 ? -5.531 1.63 6.043 1 93.94 57 ALA B CA 1
ATOM 1237 C C . ALA B 1 57 ? -5.152 1.012 4.703 1 93.94 57 ALA B C 1
ATOM 1239 O O . ALA B 1 57 ? -5.414 -0.169 4.457 1 93.94 57 ALA B O 1
ATOM 1240 N N . LEU B 1 58 ? -4.574 1.821 3.84 1 95.62 58 LEU B N 1
ATOM 1241 C CA . LEU B 1 58 ? -4.098 1.354 2.541 1 95.62 58 LEU B CA 1
ATOM 1242 C C . LEU B 1 58 ? -3.035 0.273 2.709 1 95.62 58 LEU B C 1
ATOM 1244 O O . LEU B 1 58 ? -3.07 -0.75 2.021 1 95.62 58 LEU B O 1
ATOM 1248 N N . GLN B 1 59 ? -2.104 0.444 3.578 1 92.38 59 GLN B N 1
ATOM 1249 C CA . GLN B 1 59 ? -1.052 -0.533 3.844 1 92.38 59 GLN B CA 1
ATOM 1250 C C . GLN B 1 59 ? -1.641 -1.857 4.324 1 92.38 59 GLN B C 1
ATOM 1252 O O . GLN B 1 59 ? -1.243 -2.926 3.852 1 92.38 59 GLN B O 1
ATOM 1257 N N . SER B 1 60 ? -2.58 -1.72 5.254 1 93.19 60 SER B N 1
ATOM 1258 C CA . SER B 1 60 ? -3.23 -2.916 5.777 1 93.19 60 SER B CA 1
ATOM 1259 C C . SER B 1 60 ? -3.965 -3.672 4.676 1 93.19 60 SER B C 1
ATOM 1261 O O . SER B 1 60 ? -3.898 -4.902 4.609 1 93.19 60 SER B O 1
ATOM 1263 N N . ALA B 1 61 ? -4.68 -2.93 3.881 1 94.5 61 ALA B N 1
ATOM 1264 C CA . ALA B 1 61 ? -5.406 -3.541 2.77 1 94.5 61 ALA B CA 1
ATOM 1265 C C . ALA B 1 61 ? -4.445 -4.246 1.812 1 94.5 61 ALA B C 1
ATOM 1267 O O . ALA B 1 61 ? -4.727 -5.352 1.344 1 94.5 61 ALA B O 1
ATOM 1268 N N . LEU B 1 62 ? -3.336 -3.639 1.467 1 94 62 LEU B N 1
ATOM 1269 C CA . LEU B 1 62 ? -2.34 -4.227 0.577 1 94 62 LEU B CA 1
ATOM 1270 C C . LEU B 1 62 ? -1.714 -5.469 1.205 1 94 62 LEU B C 1
ATOM 1272 O O . LEU B 1 62 ? -1.445 -6.449 0.511 1 94 62 LEU B O 1
ATOM 1276 N N . ASP B 1 63 ? -1.455 -5.426 2.506 1 91.44 63 ASP B N 1
ATOM 1277 C CA . ASP B 1 63 ? -0.936 -6.582 3.225 1 91.44 63 ASP B CA 1
ATOM 1278 C C . ASP B 1 63 ? -1.873 -7.781 3.088 1 91.44 63 ASP B C 1
ATOM 1280 O O . ASP B 1 63 ? -1.421 -8.914 2.902 1 91.44 63 ASP B O 1
ATOM 1284 N N . ALA B 1 64 ? -3.107 -7.539 3.217 1 93.44 64 ALA B N 1
ATOM 1285 C CA . ALA B 1 64 ? -4.098 -8.609 3.086 1 93.44 64 ALA B CA 1
ATOM 1286 C C . ALA B 1 64 ? -4.047 -9.227 1.693 1 93.44 64 ALA B C 1
ATOM 1288 O O . ALA B 1 64 ? -4.141 -10.453 1.551 1 93.44 64 ALA B O 1
ATOM 1289 N N . VAL B 1 65 ? -3.928 -8.453 0.651 1 94.06 65 VAL B N 1
ATOM 1290 C CA . VAL B 1 65 ? -3.812 -8.945 -0.717 1 94.06 65 VAL B CA 1
ATOM 1291 C C . VAL B 1 65 ? -2.547 -9.789 -0.857 1 94.06 65 VAL B C 1
ATOM 1293 O O . VAL B 1 65 ? -2.582 -10.883 -1.425 1 94.06 65 VAL B O 1
ATOM 1296 N N . ALA B 1 66 ? -1.434 -9.281 -0.343 1 92.25 66 ALA B N 1
ATOM 1297 C CA . ALA B 1 66 ? -0.167 -10.008 -0.393 1 92.25 66 ALA B CA 1
ATOM 1298 C C . ALA B 1 66 ? -0.299 -11.383 0.248 1 92.25 66 ALA B C 1
ATOM 1300 O O . ALA B 1 66 ? 0.163 -12.383 -0.311 1 92.25 66 ALA B O 1
ATOM 1301 N N . MET B 1 67 ? -0.933 -11.43 1.381 1 90.38 67 MET B N 1
ATOM 1302 C CA . MET B 1 67 ? -1.096 -12.688 2.109 1 90.38 67 MET B CA 1
ATOM 1303 C C . MET B 1 67 ? -1.955 -13.672 1.318 1 90.38 67 MET B C 1
ATOM 1305 O O . MET B 1 67 ? -1.662 -14.867 1.279 1 90.38 67 MET B O 1
ATOM 1309 N N . LEU B 1 68 ? -2.98 -13.195 0.701 1 91.44 68 LEU B N 1
ATOM 1310 C CA . LEU B 1 68 ? -3.846 -14.039 -0.112 1 91.44 68 LEU B CA 1
ATOM 1311 C C . LEU B 1 68 ? -3.078 -14.625 -1.292 1 91.44 68 LEU B C 1
ATOM 1313 O O . LEU B 1 68 ? -3.201 -15.82 -1.587 1 91.44 68 LEU B O 1
ATOM 1317 N N . LEU B 1 69 ? -2.273 -13.844 -1.95 1 91 69 LEU B N 1
ATOM 1318 C CA . LEU B 1 69 ? -1.474 -14.289 -3.084 1 91 69 LEU B CA 1
ATOM 1319 C C . LEU B 1 69 ? -0.41 -15.289 -2.635 1 91 69 LEU B C 1
ATOM 1321 O O . LEU B 1 69 ? -0.157 -16.281 -3.32 1 91 69 LEU B O 1
ATOM 1325 N N . LEU B 1 70 ? 0.205 -14.977 -1.53 1 87.56 70 LEU B N 1
ATOM 1326 C CA . LEU B 1 70 ? 1.222 -15.867 -0.982 1 87.56 70 LEU B CA 1
ATOM 1327 C C . LEU B 1 70 ? 0.628 -17.234 -0.66 1 87.56 70 LEU B C 1
ATOM 1329 O O . LEU B 1 70 ? 1.226 -18.266 -0.978 1 87.56 70 LEU B O 1
ATOM 1333 N N . GLU B 1 71 ? -0.52 -17.219 -0.045 1 86.12 71 GLU B N 1
ATOM 1334 C CA . GLU B 1 71 ? -1.218 -18.453 0.287 1 86.12 71 GLU B CA 1
ATOM 1335 C C . GLU B 1 71 ? -1.545 -19.25 -0.97 1 86.12 71 GLU B C 1
ATOM 1337 O O . GLU B 1 71 ? -1.292 -20.469 -1.026 1 86.12 71 GLU B O 1
ATOM 1342 N N . SER B 1 72 ? -2.068 -18.594 -1.96 1 86.31 72 SER B N 1
ATOM 1343 C CA . SER B 1 72 ? -2.4 -19.25 -3.221 1 86.31 72 SER B CA 1
ATOM 1344 C C . SER B 1 72 ? -1.156 -19.828 -3.891 1 86.31 72 SER B C 1
ATOM 1346 O O . SER B 1 72 ? -1.172 -20.953 -4.379 1 86.31 72 SER B O 1
ATOM 1348 N N . HIS B 1 73 ? -0.077 -19.031 -3.9 1 83.25 73 HIS B N 1
ATOM 1349 C CA . HIS B 1 73 ? 1.18 -19.484 -4.496 1 83.25 73 HIS B CA 1
ATOM 1350 C C . HIS B 1 73 ? 1.726 -20.703 -3.779 1 83.25 73 HIS B C 1
ATOM 1352 O O . HIS B 1 73 ? 2.197 -21.641 -4.422 1 83.25 73 HIS B O 1
ATOM 1358 N N . THR B 1 74 ? 1.666 -20.719 -2.543 1 82 74 THR B N 1
ATOM 1359 C CA . THR B 1 74 ? 2.205 -21.812 -1.741 1 82 74 THR B CA 1
ATOM 1360 C C . THR B 1 74 ? 1.391 -23.078 -1.947 1 82 74 THR B C 1
ATOM 1362 O O . THR B 1 74 ? 1.951 -24.172 -2.035 1 82 74 THR B O 1
ATOM 1365 N N . HIS B 1 75 ? 0.128 -22.969 -2.121 1 81.56 75 HIS B N 1
ATOM 1366 C CA . HIS B 1 75 ? -0.737 -24.125 -2.297 1 81.56 75 HIS B CA 1
ATOM 1367 C C . HIS B 1 75 ? -0.734 -24.609 -3.746 1 81.56 75 HIS B C 1
ATOM 1369 O O . HIS B 1 75 ? -1 -25.781 -4.02 1 81.56 75 HIS B O 1
ATOM 1375 N N . GLY B 1 76 ? -0.416 -23.812 -4.703 1 79.69 76 GLY B N 1
ATOM 1376 C CA . GLY B 1 76 ? -0.464 -24.156 -6.113 1 79.69 76 GLY B CA 1
ATOM 1377 C C . GLY B 1 76 ? 0.906 -24.406 -6.711 1 79.69 76 GLY B C 1
ATOM 1378 O O . GLY B 1 76 ? 1.438 -25.516 -6.613 1 79.69 76 GLY B O 1
ATOM 1379 N N . CYS B 1 77 ? 1.492 -23.344 -7.086 1 73.44 77 CYS B N 1
ATOM 1380 C CA . CYS B 1 77 ? 2.729 -23.391 -7.859 1 73.44 77 CYS B CA 1
ATOM 1381 C C . CYS B 1 77 ? 3.859 -24 -7.047 1 73.44 77 CYS B C 1
ATOM 1383 O O . CYS B 1 77 ? 4.652 -24.797 -7.57 1 73.44 77 CYS B O 1
ATOM 1385 N N . MET B 1 78 ? 3.932 -23.734 -5.777 1 78.44 78 MET B N 1
ATOM 1386 C CA . MET B 1 78 ? 5.008 -24.234 -4.93 1 78.44 78 MET B CA 1
ATOM 1387 C C . MET B 1 78 ? 4.855 -25.734 -4.699 1 78.44 78 MET B C 1
ATOM 1389 O O . MET B 1 78 ? 5.836 -26.484 -4.766 1 78.44 78 MET B O 1
ATOM 1393 N N . GLN B 1 79 ? 3.688 -26.219 -4.48 1 77.56 79 GLN B N 1
ATOM 1394 C CA . GLN B 1 79 ? 3.451 -27.641 -4.297 1 77.56 79 GLN B CA 1
ATOM 1395 C C . GLN B 1 79 ? 3.771 -28.422 -5.57 1 77.56 79 GLN B C 1
ATOM 1397 O O . GLN B 1 79 ? 4.363 -29.5 -5.512 1 77.56 79 GLN B O 1
ATOM 1402 N N . GLY B 1 80 ? 3.453 -27.844 -6.676 1 77.62 80 GLY B N 1
ATOM 1403 C CA . GLY B 1 80 ? 3.762 -28.469 -7.949 1 77.62 80 GLY B CA 1
ATOM 1404 C C . GLY B 1 80 ? 5.25 -28.562 -8.227 1 77.62 80 GLY B C 1
ATOM 1405 O O . GLY B 1 80 ? 5.738 -29.609 -8.672 1 77.62 80 GLY B O 1
ATOM 1406 N N . ALA B 1 81 ? 5.918 -27.5 -7.809 1 76.75 81 ALA B N 1
ATOM 1407 C CA . ALA B 1 81 ? 7.363 -27.469 -8.008 1 76.75 81 ALA B CA 1
ATOM 1408 C C . ALA B 1 81 ? 8.07 -28.484 -7.121 1 76.75 81 ALA B C 1
ATOM 1410 O O . ALA B 1 81 ? 9.008 -29.156 -7.555 1 76.75 81 ALA B O 1
ATOM 1411 N N . ILE B 1 82 ? 7.633 -28.625 -5.945 1 78.06 82 ILE B N 1
ATOM 1412 C CA . ILE B 1 82 ? 8.219 -29.578 -5.004 1 78.06 82 ILE B CA 1
ATOM 1413 C C . ILE B 1 82 ? 7.996 -31 -5.508 1 78.06 82 ILE B C 1
ATOM 1415 O O . ILE B 1 82 ? 8.922 -31.828 -5.5 1 78.06 82 ILE B O 1
ATOM 1419 N N . LYS B 1 83 ? 6.867 -31.234 -6.094 1 85.06 83 LYS B N 1
ATOM 1420 C CA . LYS B 1 83 ? 6.543 -32.562 -6.613 1 85.06 83 LYS B CA 1
ATOM 1421 C C . LYS B 1 83 ? 7.355 -32.875 -7.871 1 85.06 83 LYS B C 1
ATOM 1423 O O . LYS B 1 83 ? 7.664 -34.031 -8.148 1 85.06 83 LYS B O 1
ATOM 1428 N N . SER B 1 84 ? 7.758 -31.891 -8.602 1 85.88 84 SER B N 1
ATOM 1429 C CA . SER B 1 84 ? 8.477 -32.094 -9.859 1 85.88 84 SER B CA 1
ATOM 1430 C C . SER B 1 84 ? 9.984 -32.062 -9.633 1 85.88 84 SER B C 1
ATOM 1432 O O . SER B 1 84 ? 10.758 -32.125 -10.594 1 85.88 84 SER B O 1
ATOM 1434 N N . GLY B 1 85 ? 10.492 -31.891 -8.297 1 85.44 85 GLY B N 1
ATOM 1435 C CA . GLY B 1 85 ? 11.914 -31.969 -7.977 1 85.44 85 GLY B CA 1
ATOM 1436 C C . GLY B 1 85 ? 12.594 -30.609 -7.973 1 85.44 85 GLY B C 1
ATOM 1437 O O . GLY B 1 85 ? 13.82 -30.531 -7.855 1 85.44 85 GLY B O 1
ATOM 1438 N N . ASN B 1 86 ? 11.82 -29.531 -8.305 1 81.38 86 ASN B N 1
ATOM 1439 C CA . ASN B 1 86 ? 12.359 -28.172 -8.32 1 81.38 86 ASN B CA 1
ATOM 1440 C C . ASN B 1 86 ? 11.945 -27.391 -7.074 1 81.38 86 ASN B C 1
ATOM 1442 O O . ASN B 1 86 ? 11.727 -26.172 -7.145 1 81.38 86 ASN B O 1
ATOM 1446 N N . GLY B 1 87 ? 11.781 -28.125 -5.961 1 80.44 87 GLY B N 1
ATOM 1447 C CA . GLY B 1 87 ? 11.258 -27.531 -4.738 1 80.44 87 GLY B CA 1
ATOM 1448 C C . GLY B 1 87 ? 12.156 -26.469 -4.148 1 80.44 87 GLY B C 1
ATOM 1449 O O . GLY B 1 87 ? 11.68 -25.422 -3.711 1 80.44 87 GLY B O 1
ATOM 1450 N N . ASP B 1 88 ? 13.477 -26.688 -4.211 1 82.19 88 ASP B N 1
ATOM 1451 C CA . ASP B 1 88 ? 14.414 -25.75 -3.602 1 82.19 88 ASP B CA 1
ATOM 1452 C C . ASP B 1 88 ? 14.391 -24.406 -4.316 1 82.19 88 ASP B C 1
ATOM 1454 O O . ASP B 1 88 ? 14.391 -23.344 -3.674 1 82.19 88 ASP B O 1
ATOM 1458 N N . GLU B 1 89 ? 14.352 -24.406 -5.637 1 82.62 89 GLU B N 1
ATOM 1459 C CA . GLU B 1 89 ? 14.305 -23.172 -6.41 1 82.62 89 GLU B CA 1
ATOM 1460 C C . GLU B 1 89 ? 13.008 -22.406 -6.156 1 82.62 89 GLU B C 1
ATOM 1462 O O . GLU B 1 89 ? 13.023 -21.188 -6.031 1 82.62 89 GLU B O 1
ATOM 1467 N N . ALA B 1 90 ? 11.914 -23.156 -6.098 1 79.38 90 ALA B N 1
ATOM 1468 C CA . ALA B 1 90 ? 10.609 -22.531 -5.844 1 79.38 90 ALA B CA 1
ATOM 1469 C C . ALA B 1 90 ? 10.562 -21.906 -4.449 1 79.38 90 ALA B C 1
ATOM 1471 O O . ALA B 1 90 ? 10.031 -20.812 -4.273 1 79.38 90 ALA B O 1
ATOM 1472 N N . ILE B 1 91 ? 11.148 -22.594 -3.482 1 81.19 91 ILE B N 1
ATOM 1473 C CA . ILE B 1 91 ? 11.188 -22.109 -2.105 1 81.19 91 ILE B CA 1
ATOM 1474 C C . ILE B 1 91 ? 12.062 -20.875 -2.018 1 81.19 91 ILE B C 1
ATOM 1476 O O . ILE B 1 91 ? 11.695 -19.891 -1.373 1 81.19 91 ILE B O 1
ATOM 1480 N N . ASP B 1 92 ? 13.18 -20.922 -2.668 1 83.06 92 ASP B N 1
ATOM 1481 C CA . ASP B 1 92 ? 14.078 -19.781 -2.664 1 83.06 92 ASP B CA 1
ATOM 1482 C C . ASP B 1 92 ? 13.398 -18.547 -3.262 1 83.06 92 ASP B C 1
ATOM 1484 O O . ASP B 1 92 ? 13.531 -17.438 -2.736 1 83.06 92 ASP B O 1
ATOM 1488 N N . GLU B 1 93 ? 12.664 -18.75 -4.328 1 82.06 93 GLU B N 1
ATOM 1489 C CA . GLU B 1 93 ? 11.938 -17.656 -4.969 1 82.06 93 GLU B CA 1
ATOM 1490 C C . GLU B 1 93 ? 10.891 -17.062 -4.035 1 82.06 93 GLU B C 1
ATOM 1492 O O . GLU B 1 93 ? 10.773 -15.844 -3.912 1 82.06 93 GLU B O 1
ATOM 1497 N N . LEU B 1 94 ? 10.25 -17.953 -3.363 1 80 94 LEU B N 1
ATOM 1498 C CA . LEU B 1 94 ? 9.219 -17.5 -2.424 1 80 94 LEU B CA 1
ATOM 1499 C C . LEU B 1 94 ? 9.844 -16.75 -1.259 1 80 94 LEU B C 1
ATOM 1501 O O . LEU B 1 94 ? 9.352 -15.688 -0.868 1 80 94 LEU B O 1
ATOM 1505 N N . MET B 1 95 ? 10.93 -17.203 -0.736 1 83.44 95 MET B N 1
ATOM 1506 C CA . MET B 1 95 ? 11.578 -16.578 0.415 1 83.44 95 MET B CA 1
ATOM 1507 C C . MET B 1 95 ? 12.133 -15.203 0.047 1 83.44 95 MET B C 1
ATOM 1509 O O . MET B 1 95 ? 12.117 -14.281 0.866 1 83.44 95 MET B O 1
ATOM 1513 N N . ALA B 1 96 ? 12.523 -15.062 -1.179 1 84.44 96 ALA B N 1
ATOM 1514 C CA . ALA B 1 96 ? 13.008 -13.766 -1.645 1 84.44 96 ALA B CA 1
ATOM 1515 C C . ALA B 1 96 ? 11.891 -12.727 -1.639 1 84.44 96 ALA B C 1
ATOM 1517 O O . ALA B 1 96 ? 12.109 -11.578 -1.249 1 84.44 96 ALA B O 1
ATOM 1518 N N . VAL B 1 97 ? 10.695 -13.164 -2.002 1 81.94 97 VAL B N 1
ATOM 1519 C CA . VAL B 1 97 ? 9.555 -12.266 -2.031 1 81.94 97 VAL B CA 1
ATOM 1520 C C . VAL B 1 97 ? 9.102 -11.953 -0.605 1 81.94 97 VAL B C 1
ATOM 1522 O O . VAL B 1 97 ? 8.844 -10.789 -0.273 1 81.94 97 VAL B O 1
ATOM 1525 N N . VAL B 1 98 ? 9.117 -12.953 0.217 1 83.69 98 VAL B N 1
ATOM 1526 C CA . VAL B 1 98 ? 8.672 -12.797 1.598 1 83.69 98 VAL B CA 1
ATOM 1527 C C . VAL B 1 98 ? 9.586 -11.812 2.326 1 83.69 98 VAL B C 1
ATOM 1529 O O . VAL B 1 98 ? 9.125 -10.984 3.107 1 83.69 98 VAL B O 1
ATOM 1532 N N . ARG B 1 99 ? 10.773 -11.75 2.025 1 83.19 99 ARG B N 1
ATOM 1533 C CA . ARG B 1 99 ? 11.742 -10.867 2.658 1 83.19 99 ARG B CA 1
ATOM 1534 C C . ARG B 1 99 ? 11.469 -9.406 2.299 1 83.19 99 ARG B C 1
ATOM 1536 O O . ARG B 1 99 ? 11.734 -8.508 3.094 1 83.19 99 ARG B O 1
ATOM 1543 N N . LYS B 1 100 ? 10.82 -9.25 1.188 1 81.25 100 LYS B N 1
ATOM 1544 C CA . LYS B 1 100 ? 10.508 -7.891 0.754 1 81.25 100 LYS B CA 1
ATOM 1545 C C . LYS B 1 100 ? 9.375 -7.297 1.588 1 81.25 100 LYS B C 1
ATOM 1547 O O . LYS B 1 100 ? 9.297 -6.078 1.754 1 81.25 100 LYS B O 1
ATOM 1552 N N . PHE B 1 101 ? 8.586 -8.211 2.129 1 76.94 101 PHE B N 1
ATOM 1553 C CA . PHE B 1 101 ? 7.434 -7.77 2.912 1 76.94 101 PHE B CA 1
ATOM 1554 C C . PHE B 1 101 ? 7.805 -7.633 4.387 1 76.94 101 PHE B C 1
ATOM 1556 O O . PHE B 1 101 ? 7.156 -6.895 5.129 1 76.94 101 PHE B O 1
ATOM 1563 N N . ALA B 1 102 ? 8.688 -8.312 4.926 1 66.94 102 ALA B N 1
ATOM 1564 C CA . ALA B 1 102 ? 9.031 -8.383 6.34 1 66.94 102 ALA B CA 1
ATOM 1565 C C . ALA B 1 102 ? 9.93 -7.211 6.738 1 66.94 102 ALA B C 1
ATOM 1567 O O . ALA B 1 102 ? 10.172 -6.984 7.926 1 66.94 102 ALA B O 1
ATOM 1568 N N . ARG B 1 103 ? 10.102 -6.039 5.969 1 56.78 103 ARG B N 1
ATOM 1569 C CA . ARG B 1 103 ? 10.977 -4.961 6.43 1 56.78 103 ARG B CA 1
ATOM 1570 C C . ARG B 1 103 ? 10.211 -3.957 7.281 1 56.78 103 ARG B C 1
ATOM 1572 O O . ARG B 1 103 ? 9 -3.783 7.105 1 56.78 103 ARG B O 1
#